Protein AF-A0A7Z0TIL3-F1 (afdb_monomer)

Nearest PDB structures (foldseek):
  8xr6-assembly1_q  TM=3.649E-01  e=7.024E+00  Chroomonas placoidea

Radius of gyration: 23.83 Å; Cα contacts (8 Å, |Δi|>4): 119; chains: 1; bounding box: 65×85×46 Å

Solvent-accessible surface area (backbone atoms only — not comparable to full-atom values): 10768 Å² total; p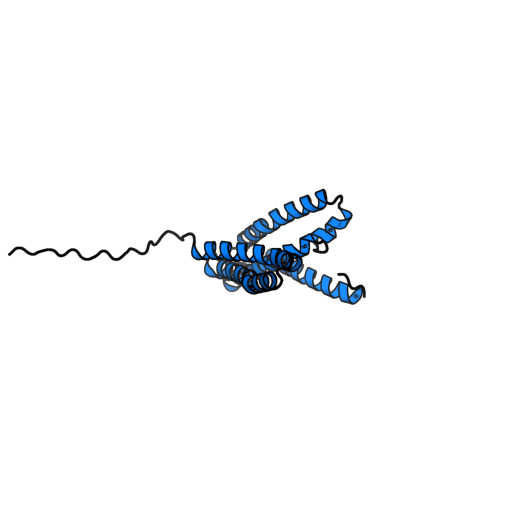er-residue (Å²): 141,82,84,84,82,80,81,78,83,82,69,86,75,78,83,83,61,72,98,55,87,56,64,69,61,52,48,48,52,53,54,28,51,53,25,48,56,46,34,72,46,14,59,58,34,35,76,71,71,39,46,70,59,12,54,48,40,35,66,73,23,64,60,26,63,63,50,52,52,50,52,50,50,44,35,39,69,66,76,56,50,59,82,47,58,73,58,48,53,54,56,49,46,68,54,52,50,59,48,53,53,49,52,53,54,51,38,61,72,74,71,52,70,88,50,43,64,38,52,73,75,47,75,36,84,70,30,68,76,46,45,64,56,72,51,48,53,55,50,52,43,52,51,43,46,50,48,21,50,77,68,68,67,47,83,46,62,66,54,52,49,52,48,50,51,54,53,48,57,51,49,54,56,56,50,50,47,70,74,64,77,49,90,74,132

Mean predicted aligned error: 12.09 Å

Structure (mmCIF, N/CA/C/O backbone):
data_AF-A0A7Z0TIL3-F1
#
_entry.id   AF-A0A7Z0TIL3-F1
#
loop_
_atom_site.group_PDB
_atom_site.id
_atom_site.type_symbol
_atom_site.label_atom_id
_atom_site.label_alt_id
_atom_site.label_comp_id
_atom_site.label_asym_id
_atom_site.label_entity_id
_atom_site.label_seq_id
_atom_site.pdbx_PDB_ins_code
_atom_site.Cartn_x
_atom_site.Cartn_y
_atom_site.Cartn_z
_atom_site.occupancy
_atom_site.B_iso_or_equiv
_atom_site.auth_seq_id
_atom_site.auth_comp_id
_atom_site.auth_asym_id
_atom_site.auth_atom_id
_atom_site.pdbx_PDB_model_num
ATOM 1 N N . MET A 1 1 ? -40.734 59.837 1.584 1.00 42.12 1 MET A N 1
ATOM 2 C CA . MET A 1 1 ? -39.888 58.885 2.335 1.00 42.12 1 MET A CA 1
ATOM 3 C C . MET A 1 1 ? -39.904 57.559 1.594 1.00 42.12 1 MET A C 1
ATOM 5 O O . MET A 1 1 ? -40.826 56.779 1.768 1.00 42.12 1 MET A O 1
ATOM 9 N N . THR A 1 2 ? -38.940 57.345 0.705 1.00 43.16 2 THR A N 1
ATOM 10 C CA . THR A 1 2 ? -38.730 56.084 -0.022 1.00 43.16 2 THR A CA 1
ATOM 11 C C . THR A 1 2 ? -37.402 55.520 0.456 1.00 43.16 2 THR A C 1
ATOM 13 O O . THR A 1 2 ? -36.358 56.108 0.185 1.00 43.16 2 THR A O 1
ATOM 16 N N . ALA A 1 3 ? -37.449 54.446 1.244 1.00 45.28 3 ALA A N 1
ATOM 17 C CA . ALA A 1 3 ? -36.259 53.766 1.734 1.00 45.28 3 ALA A CA 1
ATOM 18 C C . ALA A 1 3 ? -35.790 52.752 0.684 1.00 45.28 3 ALA A C 1
ATOM 20 O O . ALA A 1 3 ? -36.489 51.790 0.373 1.00 45.28 3 ALA A O 1
ATOM 21 N N . THR A 1 4 ? -34.608 53.001 0.131 1.00 48.19 4 THR A N 1
ATOM 22 C CA . THR A 1 4 ? -33.869 52.083 -0.733 1.00 48.19 4 THR A CA 1
ATOM 23 C C . THR A 1 4 ? -33.372 50.910 0.113 1.00 48.19 4 THR A C 1
ATOM 25 O O . THR A 1 4 ? -32.564 51.103 1.018 1.00 48.19 4 THR A O 1
ATOM 28 N N . SER A 1 5 ? -33.866 49.700 -0.153 1.00 54.34 5 SER A N 1
ATOM 29 C CA . SER A 1 5 ? -33.340 48.466 0.437 1.00 54.34 5 SER A CA 1
ATOM 30 C C . SER A 1 5 ? -32.091 48.050 -0.340 1.00 54.34 5 SER A C 1
ATOM 32 O O . SER A 1 5 ? -32.172 47.615 -1.487 1.00 54.34 5 SER A O 1
ATOM 34 N N . THR A 1 6 ? -30.921 48.245 0.260 1.00 54.88 6 THR A N 1
ATOM 35 C CA . THR A 1 6 ? -29.655 47.678 -0.209 1.00 54.88 6 THR A CA 1
ATOM 36 C C . THR A 1 6 ? -29.634 46.187 0.118 1.00 54.88 6 THR A C 1
ATOM 38 O O . THR A 1 6 ? -29.641 45.810 1.287 1.00 54.88 6 THR A O 1
ATOM 41 N N . ALA A 1 7 ? -29.623 45.340 -0.913 1.00 53.84 7 ALA A N 1
ATOM 42 C CA . ALA A 1 7 ? -29.411 43.904 -0.768 1.00 53.84 7 ALA A CA 1
ATOM 43 C C . ALA A 1 7 ? -27.956 43.621 -0.357 1.00 53.84 7 ALA A C 1
ATOM 45 O O . ALA A 1 7 ? -27.016 44.126 -0.972 1.00 53.84 7 ALA A O 1
ATOM 46 N N . GLU A 1 8 ? -27.788 42.830 0.698 1.00 56.56 8 GLU A N 1
ATOM 47 C CA . GLU A 1 8 ? -26.498 42.385 1.232 1.00 56.56 8 GLU A CA 1
ATOM 48 C C . GLU A 1 8 ? -25.835 41.373 0.268 1.00 56.56 8 GLU A C 1
ATOM 50 O O . GLU A 1 8 ? -26.547 40.562 -0.338 1.00 56.56 8 GLU A O 1
ATOM 55 N N . PRO A 1 9 ? -24.499 41.378 0.083 1.00 56.94 9 PRO A N 1
ATOM 56 C CA . PRO A 1 9 ? -23.851 40.426 -0.807 1.00 56.94 9 PRO A CA 1
ATOM 57 C C . PRO A 1 9 ? -23.835 39.035 -0.166 1.00 56.94 9 PRO A C 1
ATOM 59 O O . PRO A 1 9 ? -23.251 38.831 0.898 1.00 56.94 9 PRO A O 1
ATOM 62 N N . VAL A 1 10 ? -24.454 38.064 -0.841 1.00 56.22 10 VAL A N 1
ATOM 63 C CA . VAL A 1 10 ? -24.400 36.642 -0.479 1.00 56.22 10 VAL A CA 1
ATOM 64 C C . VAL A 1 10 ? -22.943 36.179 -0.523 1.00 56.22 10 VAL A C 1
ATOM 66 O O . VAL A 1 10 ? -22.341 36.077 -1.593 1.00 56.22 10 VAL A O 1
ATOM 69 N N . ALA A 1 11 ? -22.369 35.910 0.650 1.00 57.25 11 ALA A N 1
ATOM 70 C CA . ALA A 1 11 ? -21.065 35.273 0.772 1.00 57.25 11 ALA A CA 1
ATOM 71 C C . ALA A 1 11 ? -21.089 33.890 0.088 1.00 57.25 11 ALA A C 1
ATOM 73 O O . ALA A 1 11 ? -22.102 33.188 0.182 1.00 57.25 11 ALA A O 1
ATOM 74 N N . PRO A 1 12 ? -20.004 33.464 -0.586 1.00 49.56 12 PRO A N 1
ATOM 75 C CA . PRO A 1 12 ? -19.964 32.162 -1.233 1.00 49.56 12 PRO A CA 1
ATOM 76 C C . PRO A 1 12 ? -20.143 31.062 -0.183 1.00 49.56 12 PRO A C 1
ATOM 78 O O . PRO A 1 12 ? -19.323 30.882 0.725 1.00 49.56 12 PRO A O 1
ATOM 81 N N . GLY A 1 13 ? -21.264 30.351 -0.303 1.00 44.44 13 GLY A N 1
ATOM 82 C CA . GLY A 1 13 ? -21.601 29.220 0.541 1.00 44.44 13 GLY A CA 1
ATOM 83 C C . GLY A 1 13 ? -20.486 28.188 0.478 1.00 44.44 13 GLY A C 1
ATOM 84 O O . GLY A 1 13 ? -20.127 27.701 -0.591 1.00 44.44 13 GLY A O 1
ATOM 85 N N . HIS A 1 14 ? -19.923 27.855 1.635 1.00 49.12 14 HIS A N 1
ATOM 86 C CA . HIS A 1 14 ? -19.108 26.658 1.750 1.00 49.12 14 HIS A CA 1
ATOM 87 C C . HIS A 1 14 ? -20.066 25.485 1.565 1.00 49.12 14 HIS A C 1
ATOM 89 O O . HIS A 1 14 ? -20.908 25.244 2.431 1.00 49.12 14 HIS A O 1
ATOM 95 N N . HIS A 1 15 ? -19.985 24.813 0.417 1.00 53.62 15 HIS A N 1
ATOM 96 C CA . HIS A 1 15 ? -20.722 23.585 0.144 1.00 53.62 15 HIS A CA 1
ATOM 97 C C . HIS A 1 15 ? -20.389 22.561 1.238 1.00 53.62 15 HIS A C 1
ATOM 99 O O . HIS A 1 15 ? -19.329 21.937 1.237 1.00 53.62 15 HIS A O 1
ATOM 105 N N . GLN A 1 16 ? -21.265 22.448 2.236 1.00 52.53 16 GLN A N 1
ATOM 106 C CA . GLN A 1 16 ? -21.203 21.402 3.250 1.00 52.53 16 GLN A CA 1
ATOM 107 C C . GLN A 1 16 ? -21.939 20.184 2.698 1.00 52.53 16 GLN A C 1
ATOM 109 O O . GLN A 1 16 ? -23.105 19.951 3.012 1.00 52.53 16 GLN A O 1
ATOM 114 N N . ASP A 1 17 ? -21.256 19.426 1.844 1.00 46.38 17 ASP A N 1
ATOM 115 C CA . ASP A 1 17 ? -21.784 18.176 1.306 1.00 46.38 17 ASP A CA 1
ATOM 116 C C . ASP A 1 17 ? -21.594 17.022 2.314 1.00 46.38 17 ASP A C 1
ATOM 118 O O . ASP A 1 17 ? -20.559 16.902 2.980 1.00 46.38 17 ASP A O 1
ATOM 122 N N . ALA A 1 18 ? -22.630 16.178 2.437 1.00 53.69 18 ALA A N 1
ATOM 123 C CA . ALA A 1 18 ? -22.691 14.927 3.215 1.00 53.69 18 ALA A CA 1
ATOM 124 C C . ALA A 1 18 ? -21.354 14.170 3.198 1.00 53.69 18 ALA A C 1
ATOM 126 O O . ALA A 1 18 ? -20.790 14.115 2.115 1.00 53.69 18 ALA A O 1
ATOM 127 N N . PRO A 1 19 ? -20.873 13.547 4.307 1.00 52.50 19 PRO A N 1
ATOM 128 C CA . PRO A 1 19 ? -19.453 13.253 4.576 1.00 52.50 19 PRO A CA 1
ATOM 129 C C . PRO A 1 19 ? -18.666 12.936 3.297 1.00 52.50 19 PRO A C 1
ATOM 131 O O . PRO A 1 19 ? -18.596 11.788 2.855 1.00 52.50 19 PRO A O 1
ATOM 134 N N . GLY A 1 20 ? -18.180 14.017 2.678 1.00 62.66 20 GLY A N 1
ATOM 135 C CA . GLY A 1 20 ? -17.949 14.073 1.240 1.00 62.66 20 GLY A CA 1
ATOM 136 C C . GLY A 1 20 ? -16.704 13.327 0.826 1.00 62.66 20 GLY A C 1
ATOM 137 O O . GLY A 1 20 ? -15.737 13.214 1.589 1.00 62.66 20 GLY A O 1
ATOM 138 N N . ARG A 1 21 ? -16.725 12.826 -0.410 1.00 73.31 21 ARG A N 1
ATOM 139 C CA . ARG A 1 21 ? -15.513 12.383 -1.093 1.00 73.31 21 ARG A CA 1
ATOM 140 C C . ARG A 1 21 ? -14.466 13.497 -0.992 1.00 73.31 21 ARG A C 1
ATOM 142 O O . ARG A 1 21 ? -14.769 14.665 -1.203 1.00 73.31 21 ARG A O 1
ATOM 149 N N . ARG A 1 22 ? -13.250 13.118 -0.608 1.00 85.38 22 ARG A N 1
ATOM 150 C CA . ARG A 1 22 ? -12.140 14.038 -0.369 1.00 85.38 22 ARG A CA 1
ATOM 151 C C . ARG A 1 22 ? -11.243 14.092 -1.594 1.00 85.38 22 ARG A C 1
ATOM 153 O O . ARG A 1 22 ? -10.419 13.198 -1.794 1.00 85.38 22 ARG A O 1
ATOM 160 N N . ASP A 1 23 ? -11.449 15.111 -2.420 1.00 91.25 23 ASP A N 1
ATOM 161 C CA . ASP A 1 23 ? -10.726 15.277 -3.684 1.00 91.25 23 ASP A CA 1
ATOM 162 C C . ASP A 1 23 ? -9.229 15.546 -3.470 1.00 91.25 23 ASP A C 1
ATOM 164 O O . ASP A 1 23 ? -8.412 15.137 -4.287 1.00 91.25 23 ASP A O 1
ATOM 168 N N . ASP A 1 24 ? -8.854 16.143 -2.338 1.00 91.94 24 ASP A N 1
ATOM 169 C CA . ASP A 1 24 ? -7.469 16.323 -1.894 1.00 91.94 24 ASP A CA 1
ATOM 170 C C . ASP A 1 24 ? -6.753 14.979 -1.689 1.00 91.94 24 ASP A C 1
ATOM 172 O O . ASP A 1 24 ? -5.646 14.767 -2.187 1.00 91.94 24 ASP A O 1
ATOM 176 N N . VAL A 1 25 ? -7.408 14.036 -1.007 1.00 91.44 25 VAL A N 1
ATOM 177 C CA . VAL A 1 25 ? -6.863 12.692 -0.762 1.00 91.44 25 VAL A CA 1
ATOM 178 C C . VAL A 1 25 ? -6.802 11.886 -2.056 1.00 91.44 25 VAL A C 1
ATOM 180 O O . VAL A 1 25 ? -5.852 11.135 -2.279 1.00 91.44 25 VAL A O 1
ATOM 183 N N . ASP A 1 26 ? -7.797 12.039 -2.926 1.00 92.81 26 ASP A N 1
ATOM 184 C CA . ASP A 1 26 ? -7.805 11.355 -4.214 1.00 92.81 26 ASP A CA 1
ATOM 185 C C . ASP A 1 26 ? -6.751 11.920 -5.175 1.00 92.81 26 ASP A C 1
ATOM 187 O O . ASP A 1 26 ? -6.057 11.140 -5.829 1.00 92.81 26 ASP A O 1
ATOM 191 N N . LEU A 1 27 ? -6.536 13.238 -5.197 1.00 95.00 27 LEU A N 1
ATOM 192 C CA . LEU A 1 27 ? -5.432 13.855 -5.931 1.00 95.00 27 LEU A CA 1
ATOM 193 C C . LEU A 1 27 ? -4.083 13.342 -5.422 1.00 95.00 27 LEU A C 1
ATOM 195 O O . LEU A 1 27 ? -3.221 12.977 -6.221 1.00 95.00 27 LEU A O 1
ATOM 199 N N . LEU A 1 28 ? -3.915 13.249 -4.100 1.00 95.25 28 LEU A N 1
ATOM 200 C CA . LEU A 1 28 ? -2.690 12.733 -3.499 1.00 95.25 28 LEU A CA 1
ATOM 201 C C . LEU A 1 28 ? -2.421 11.284 -3.921 1.00 95.25 28 LEU A C 1
ATOM 203 O O . LEU A 1 28 ? -1.294 10.944 -4.270 1.00 95.25 28 LEU A O 1
ATOM 207 N N . ARG A 1 29 ? -3.459 10.440 -3.988 1.00 94.25 29 ARG A N 1
ATOM 208 C CA . ARG A 1 29 ? -3.339 9.075 -4.527 1.00 94.25 29 ARG A CA 1
ATOM 209 C C . ARG A 1 29 ? -2.904 9.067 -5.985 1.00 94.25 29 ARG A C 1
ATOM 211 O O . ARG A 1 29 ? -2.044 8.262 -6.333 1.00 94.25 29 ARG A O 1
ATOM 218 N N . VAL A 1 30 ? -3.471 9.931 -6.826 1.00 96.62 30 VAL A N 1
ATOM 219 C CA . VAL A 1 30 ? -3.094 10.028 -8.246 1.00 96.62 30 VAL A CA 1
ATOM 220 C C . VAL A 1 30 ? -1.627 10.435 -8.380 1.00 96.62 30 VAL A C 1
ATOM 222 O O . VAL A 1 30 ? -0.867 9.749 -9.061 1.00 96.62 30 VAL A O 1
ATOM 225 N N . VAL A 1 31 ? -1.209 11.486 -7.671 1.00 96.88 31 VAL A N 1
ATOM 226 C CA . VAL A 1 31 ? 0.176 11.979 -7.682 1.00 96.88 31 VAL A CA 1
ATOM 227 C C . VAL A 1 31 ? 1.145 10.907 -7.189 1.00 96.88 31 VAL A C 1
ATOM 229 O O . VAL A 1 31 ? 2.138 10.627 -7.857 1.00 96.88 31 VAL A O 1
ATOM 232 N N . CYS A 1 32 ? 0.854 10.258 -6.059 1.00 96.38 32 CYS A N 1
ATOM 233 C CA . CYS A 1 32 ? 1.713 9.200 -5.535 1.00 96.38 32 CYS A CA 1
ATOM 234 C C . CYS A 1 32 ? 1.757 7.979 -6.463 1.00 96.38 32 CYS A C 1
ATOM 236 O O . CYS A 1 32 ? 2.819 7.390 -6.626 1.00 96.38 32 CYS A O 1
ATOM 238 N N . THR A 1 33 ? 0.647 7.619 -7.113 1.00 95.00 33 THR A N 1
ATOM 239 C CA . THR A 1 33 ? 0.629 6.519 -8.093 1.00 95.00 33 THR A CA 1
ATOM 240 C C . THR A 1 33 ? 1.516 6.848 -9.292 1.00 95.00 33 THR A C 1
ATOM 242 O O . THR A 1 33 ? 2.348 6.030 -9.678 1.00 95.00 33 THR A O 1
ATOM 245 N N . ALA A 1 34 ? 1.402 8.059 -9.843 1.00 96.44 34 ALA A N 1
ATOM 246 C CA . ALA A 1 34 ? 2.254 8.513 -10.940 1.00 96.44 34 ALA A CA 1
ATOM 247 C C . ALA A 1 34 ? 3.738 8.543 -10.537 1.00 96.44 34 ALA A C 1
ATOM 249 O O . ALA A 1 34 ? 4.593 8.094 -11.297 1.00 96.44 34 ALA A O 1
ATOM 250 N N . ALA A 1 35 ? 4.040 9.007 -9.323 1.00 96.06 35 ALA A N 1
ATOM 251 C CA . ALA A 1 35 ? 5.395 9.017 -8.788 1.00 96.06 35 ALA A CA 1
ATOM 252 C C . ALA A 1 35 ? 5.974 7.600 -8.626 1.00 96.06 35 ALA A C 1
ATOM 254 O O . ALA A 1 35 ? 7.124 7.378 -8.987 1.00 96.06 35 ALA A O 1
ATOM 255 N N . VAL A 1 36 ? 5.192 6.623 -8.154 1.00 93.56 36 VAL A N 1
ATOM 256 C CA . VAL A 1 36 ? 5.630 5.217 -8.066 1.00 93.56 36 VAL A CA 1
ATOM 257 C C . VAL A 1 36 ? 5.936 4.644 -9.450 1.00 93.56 36 VAL A C 1
ATOM 259 O O . VAL A 1 36 ? 6.981 4.024 -9.631 1.00 93.56 36 VAL A O 1
ATOM 262 N N . VAL A 1 37 ? 5.069 4.884 -10.439 1.00 93.00 37 VAL A N 1
ATOM 263 C CA . VAL A 1 37 ? 5.320 4.449 -11.824 1.00 93.00 37 VAL A CA 1
ATOM 264 C C . VAL A 1 37 ? 6.620 5.060 -12.349 1.00 93.00 37 VAL A C 1
ATOM 266 O O . VAL A 1 37 ? 7.471 4.337 -12.862 1.00 93.00 37 VAL A O 1
ATOM 269 N N . LEU A 1 38 ? 6.808 6.369 -12.160 1.00 94.19 38 LEU A N 1
ATOM 270 C CA . LEU A 1 38 ? 8.018 7.062 -12.590 1.00 94.19 38 LEU A CA 1
ATOM 271 C C . LEU A 1 38 ? 9.274 6.507 -11.896 1.00 94.19 38 LEU A C 1
ATOM 273 O O . LEU A 1 38 ? 10.261 6.247 -12.582 1.00 94.19 38 LEU A O 1
ATOM 277 N N . CYS A 1 39 ? 9.215 6.252 -10.584 1.00 92.44 39 CYS A N 1
ATOM 278 C CA . CYS A 1 39 ? 10.289 5.624 -9.807 1.00 92.44 39 CYS A CA 1
ATOM 279 C C . CYS A 1 39 ? 10.719 4.281 -10.415 1.00 92.44 39 CYS A C 1
ATOM 281 O O . CYS A 1 39 ? 11.894 4.078 -10.709 1.00 92.44 39 CYS A O 1
ATOM 283 N N . HIS A 1 40 ? 9.765 3.392 -10.707 1.00 90.19 40 HIS A N 1
ATOM 284 C CA . HIS A 1 40 ? 10.070 2.082 -11.291 1.00 90.19 40 HIS A CA 1
ATOM 285 C C . HIS A 1 40 ? 10.669 2.168 -12.696 1.00 90.19 40 HIS A C 1
ATOM 287 O O . HIS A 1 40 ? 11.467 1.319 -13.085 1.00 90.19 40 HIS A O 1
ATOM 293 N N . THR A 1 41 ? 10.327 3.207 -13.454 1.00 92.75 41 THR A N 1
ATOM 294 C CA . THR A 1 41 ? 10.921 3.441 -14.776 1.00 92.75 41 THR A CA 1
ATOM 295 C C . THR A 1 41 ? 12.244 4.209 -14.728 1.00 92.75 41 THR A C 1
ATOM 297 O O . THR A 1 41 ? 12.920 4.295 -15.748 1.00 92.75 41 THR A O 1
ATOM 300 N N . ALA A 1 42 ? 12.658 4.750 -13.576 1.00 91.44 42 ALA A N 1
ATOM 301 C CA . ALA A 1 42 ? 13.831 5.620 -13.470 1.00 91.44 42 ALA A CA 1
ATOM 302 C C . ALA A 1 42 ? 15.135 4.920 -13.893 1.00 91.44 42 ALA A C 1
ATOM 304 O O . ALA A 1 42 ? 15.969 5.535 -14.559 1.00 91.44 42 ALA A O 1
ATOM 305 N N . ALA A 1 43 ? 15.282 3.628 -13.578 1.00 89.31 43 ALA A N 1
ATOM 306 C CA . ALA A 1 43 ? 16.425 2.821 -14.009 1.00 89.31 43 ALA A CA 1
ATOM 307 C C . ALA A 1 43 ? 16.522 2.730 -15.542 1.00 89.31 43 ALA A C 1
ATOM 309 O O . ALA A 1 43 ? 17.602 2.894 -16.101 1.00 89.31 43 ALA A O 1
ATOM 310 N N . VAL A 1 44 ? 15.381 2.620 -16.232 1.00 91.56 44 VAL A N 1
ATOM 311 C CA . VAL A 1 44 ? 15.324 2.579 -17.703 1.00 91.56 44 VAL A CA 1
ATOM 312 C C . VAL A 1 44 ? 15.882 3.867 -18.318 1.00 91.56 44 VAL A C 1
ATOM 314 O O . VAL A 1 44 ? 16.579 3.817 -19.328 1.00 91.56 44 VAL A O 1
ATOM 317 N N . PHE A 1 45 ? 15.640 5.030 -17.699 1.00 90.44 45 PHE A N 1
ATOM 318 C CA . PHE A 1 45 ? 16.242 6.292 -18.149 1.00 90.44 45 PHE A CA 1
ATOM 319 C C . PHE A 1 45 ? 17.763 6.302 -17.981 1.00 90.44 45 PHE A C 1
ATOM 321 O O . PHE A 1 45 ? 18.465 6.850 -18.831 1.00 90.44 45 PHE A O 1
ATOM 328 N N . VAL A 1 46 ? 18.281 5.708 -16.902 1.00 91.75 46 VAL A N 1
ATOM 329 C CA . VAL A 1 46 ? 19.730 5.587 -16.689 1.00 91.75 46 VAL A CA 1
ATOM 330 C C . VAL A 1 46 ? 20.351 4.696 -17.762 1.00 91.75 46 VAL A C 1
ATOM 332 O O . VAL A 1 46 ? 21.334 5.106 -18.382 1.00 91.75 46 VAL A O 1
ATOM 335 N N . ASP A 1 47 ? 19.743 3.541 -18.028 1.00 92.69 47 ASP A N 1
ATOM 336 C CA . ASP A 1 47 ? 20.225 2.565 -19.011 1.00 92.69 47 ASP A CA 1
ATOM 337 C C . ASP A 1 47 ? 20.159 3.102 -20.448 1.00 92.69 47 ASP A C 1
ATOM 339 O O . ASP A 1 47 ? 21.030 2.816 -21.267 1.00 92.69 47 ASP A O 1
ATOM 343 N N . ALA A 1 48 ? 19.185 3.968 -20.744 1.00 94.06 48 ALA A N 1
ATOM 344 C CA . ALA A 1 48 ? 19.068 4.673 -22.021 1.00 94.06 48 ALA A CA 1
ATOM 345 C C . ALA A 1 48 ? 20.074 5.835 -22.198 1.00 94.06 48 ALA A C 1
ATOM 347 O O . ALA A 1 48 ? 19.998 6.574 -23.178 1.00 94.06 48 ALA A O 1
ATOM 348 N N . GLY A 1 49 ? 21.006 6.038 -21.258 1.00 94.56 49 GLY A N 1
ATOM 349 C CA . GLY A 1 49 ? 22.017 7.100 -21.315 1.00 94.56 49 GLY A CA 1
ATOM 350 C C . GLY A 1 49 ? 21.572 8.445 -20.727 1.00 94.56 49 GLY A C 1
ATOM 351 O O . GLY A 1 49 ? 22.354 9.396 -20.695 1.00 94.56 49 GLY A O 1
ATOM 352 N N . HIS A 1 50 ? 20.357 8.544 -20.181 1.00 95.12 50 HIS A N 1
ATOM 353 C CA . HIS A 1 50 ? 19.820 9.746 -19.533 1.00 95.12 50 HIS A CA 1
ATOM 354 C C . HIS A 1 50 ? 20.005 9.709 -18.008 1.00 95.12 50 HIS A C 1
ATOM 356 O O . HIS A 1 50 ? 19.063 9.898 -17.235 1.00 95.12 50 HIS A O 1
ATOM 362 N N . ARG A 1 51 ? 21.247 9.496 -17.552 1.00 93.75 51 ARG A N 1
ATOM 363 C CA . ARG A 1 51 ? 21.574 9.292 -16.128 1.00 93.75 51 ARG A CA 1
ATOM 364 C C . ARG A 1 51 ? 21.056 10.398 -15.204 1.00 93.75 51 ARG A C 1
ATOM 366 O O . ARG A 1 51 ? 20.508 10.094 -14.150 1.00 93.75 51 ARG A O 1
ATOM 373 N N . SER A 1 52 ? 21.222 11.669 -15.575 1.00 95.50 52 SER A N 1
ATOM 374 C CA . SER A 1 52 ? 20.770 12.800 -14.750 1.00 95.50 52 SER A CA 1
ATOM 375 C C . SER A 1 52 ? 19.250 12.820 -14.579 1.00 95.50 52 SER A C 1
ATOM 377 O O . SER A 1 52 ? 18.769 13.023 -13.468 1.00 95.50 52 SER A O 1
ATOM 379 N N . ALA A 1 53 ? 18.501 12.550 -15.652 1.00 93.88 53 ALA A N 1
ATOM 380 C CA . ALA A 1 53 ? 17.045 12.463 -15.616 1.00 93.88 53 ALA A CA 1
ATOM 381 C C . ALA A 1 53 ? 16.572 11.267 -14.779 1.00 93.88 53 ALA A C 1
ATOM 383 O O . ALA A 1 53 ? 15.676 11.430 -13.958 1.00 93.88 53 ALA A O 1
ATOM 384 N N . GLY A 1 54 ? 17.210 10.099 -14.922 1.00 94.31 54 GLY A N 1
ATOM 385 C CA . GLY A 1 54 ? 16.897 8.917 -14.113 1.00 94.31 54 GLY A CA 1
ATOM 386 C C . GLY A 1 54 ? 17.132 9.143 -12.615 1.00 94.31 54 GLY A C 1
ATOM 387 O O . GLY A 1 54 ? 16.249 8.879 -11.804 1.00 94.31 54 GLY A O 1
ATOM 388 N N . VAL A 1 55 ? 18.271 9.730 -12.233 1.00 95.44 55 VAL A N 1
ATOM 389 C CA . VAL A 1 55 ? 18.563 10.061 -10.823 1.00 95.44 55 VAL A CA 1
ATOM 390 C C . VAL A 1 55 ? 17.604 11.123 -10.275 1.00 95.44 55 VAL A C 1
ATOM 392 O O . VAL A 1 55 ? 17.167 11.027 -9.126 1.00 95.44 55 VAL A O 1
ATOM 395 N N . ALA A 1 56 ? 17.252 12.128 -11.082 1.00 96.00 56 ALA A N 1
ATOM 396 C CA . ALA A 1 56 ? 16.278 13.143 -10.692 1.00 96.00 56 ALA A CA 1
ATOM 397 C C . ALA A 1 56 ? 14.874 12.546 -10.507 1.00 96.00 56 ALA A C 1
ATOM 399 O O . ALA A 1 56 ? 14.213 12.854 -9.517 1.00 96.00 56 ALA A O 1
ATOM 400 N N . ALA A 1 57 ? 14.442 11.668 -11.416 1.00 94.62 57 ALA A N 1
ATOM 401 C CA . ALA A 1 57 ? 13.165 10.966 -11.343 1.00 94.62 57 ALA A CA 1
ATOM 402 C C . ALA A 1 57 ? 13.081 10.078 -10.093 1.00 94.62 57 ALA A C 1
ATOM 404 O O . ALA A 1 57 ? 12.102 10.168 -9.353 1.00 94.62 57 ALA A O 1
ATOM 405 N N . ASP A 1 58 ? 14.120 9.290 -9.805 1.00 93.69 58 ASP A N 1
ATOM 406 C CA . ASP A 1 58 ? 14.197 8.493 -8.576 1.00 93.69 58 ASP A CA 1
ATOM 407 C C . ASP A 1 58 ? 14.102 9.389 -7.332 1.00 93.69 58 ASP A C 1
ATOM 409 O O . ASP A 1 58 ? 13.225 9.212 -6.490 1.00 93.69 58 ASP A O 1
ATOM 413 N N . SER A 1 59 ? 14.933 10.432 -7.253 1.00 94.75 59 SER A N 1
ATOM 414 C CA . SER A 1 59 ? 14.986 11.322 -6.086 1.00 94.75 59 SER A CA 1
ATOM 415 C C . SER A 1 59 ? 13.664 12.056 -5.839 1.00 94.75 59 SER A C 1
ATOM 417 O O . SER A 1 59 ? 13.215 12.156 -4.696 1.00 94.75 59 SER A O 1
ATOM 419 N N . LEU A 1 60 ? 13.022 12.548 -6.903 1.00 95.19 60 LEU A N 1
ATOM 420 C CA . LEU A 1 60 ? 11.781 13.319 -6.817 1.00 95.19 60 LEU A CA 1
ATOM 421 C C . LEU A 1 60 ? 10.582 12.457 -6.417 1.00 95.19 60 LEU A C 1
ATOM 423 O O . LEU A 1 60 ? 9.598 12.984 -5.912 1.00 95.19 60 LEU A O 1
ATOM 427 N N . THR A 1 61 ? 10.643 11.142 -6.620 1.00 95.94 61 THR A N 1
ATOM 428 C CA . THR A 1 61 ? 9.506 10.239 -6.395 1.00 95.94 61 THR A CA 1
ATOM 429 C C . THR A 1 61 ? 9.553 9.501 -5.057 1.00 95.94 61 THR A C 1
ATOM 431 O O . THR A 1 61 ? 8.549 8.905 -4.656 1.00 95.94 61 THR A O 1
ATOM 434 N N . ARG A 1 62 ? 10.650 9.617 -4.289 1.00 91.94 62 ARG A N 1
ATOM 435 C CA . ARG A 1 62 ? 10.833 8.930 -2.990 1.00 91.94 62 ARG A CA 1
ATOM 436 C C . ARG A 1 62 ? 9.773 9.253 -1.934 1.00 91.94 62 ARG A C 1
ATOM 438 O O . ARG A 1 62 ? 9.581 8.472 -1.004 1.00 91.94 62 ARG A O 1
ATOM 445 N N . PHE A 1 63 ? 9.060 10.373 -2.060 1.00 94.81 63 PHE A N 1
ATOM 446 C CA . PHE A 1 63 ? 8.002 10.748 -1.113 1.00 94.81 63 PHE A CA 1
ATOM 447 C C . PHE A 1 63 ? 6.738 9.882 -1.233 1.00 94.81 63 PHE A C 1
ATOM 449 O O . PHE A 1 63 ? 5.953 9.816 -0.287 1.00 94.81 63 PHE A O 1
ATOM 456 N N . ALA A 1 64 ? 6.510 9.235 -2.381 1.00 94.25 64 ALA A N 1
ATOM 457 C CA . ALA A 1 64 ? 5.218 8.637 -2.706 1.00 94.25 64 ALA A CA 1
ATOM 458 C C . ALA A 1 64 ? 4.802 7.535 -1.720 1.00 94.25 64 ALA A C 1
ATOM 460 O O . ALA A 1 64 ? 3.669 7.515 -1.236 1.00 94.25 64 ALA A O 1
ATOM 461 N N . VAL A 1 65 ? 5.734 6.644 -1.376 1.00 91.31 65 VAL A N 1
ATOM 462 C CA . VAL A 1 65 ? 5.480 5.520 -0.463 1.00 91.31 65 VAL A CA 1
ATOM 463 C C . VAL A 1 65 ? 5.187 5.993 0.974 1.00 91.31 65 VAL A C 1
ATOM 465 O O . VAL A 1 65 ? 4.140 5.610 1.505 1.00 91.31 65 VAL A O 1
ATOM 468 N N . PRO A 1 66 ? 6.010 6.863 1.603 1.00 92.12 66 PRO A N 1
ATOM 469 C CA . PRO A 1 66 ? 5.682 7.459 2.901 1.00 92.12 66 PRO A CA 1
ATOM 470 C C . PRO A 1 66 ? 4.307 8.133 2.940 1.00 92.12 66 PRO A C 1
ATOM 472 O O . PRO A 1 66 ? 3.566 7.982 3.913 1.00 92.12 66 PRO A O 1
ATOM 475 N N . VAL A 1 67 ? 3.929 8.836 1.870 1.00 94.56 67 VAL A N 1
ATOM 476 C CA . VAL A 1 67 ? 2.628 9.507 1.786 1.00 94.56 67 VAL A CA 1
ATOM 477 C C . VAL A 1 67 ? 1.472 8.504 1.725 1.00 94.56 67 VAL A C 1
ATOM 479 O O . VAL A 1 67 ? 0.460 8.702 2.399 1.00 94.56 67 VAL A O 1
ATOM 482 N N . PHE A 1 68 ? 1.616 7.383 1.013 1.00 92.56 68 PHE A N 1
ATOM 483 C CA . PHE A 1 68 ? 0.621 6.309 1.056 1.00 92.56 68 PHE A CA 1
ATOM 484 C C . PHE A 1 68 ? 0.429 5.731 2.465 1.00 92.56 68 PHE A C 1
ATOM 486 O O . PHE A 1 68 ? -0.709 5.492 2.881 1.00 92.56 68 PHE A O 1
ATOM 493 N N . PHE A 1 69 ? 1.511 5.539 3.222 1.00 91.06 69 PHE A N 1
ATOM 494 C CA . PHE A 1 69 ? 1.418 5.088 4.613 1.00 91.06 69 PHE A CA 1
ATOM 495 C C . PHE A 1 69 ? 0.754 6.131 5.516 1.00 91.06 69 PHE A C 1
ATOM 497 O O . PHE A 1 69 ? -0.102 5.778 6.330 1.00 91.06 69 PHE A O 1
ATOM 504 N N . ALA A 1 70 ? 1.064 7.415 5.324 1.00 92.12 70 ALA A N 1
ATOM 505 C CA . ALA A 1 70 ? 0.405 8.503 6.039 1.00 92.12 70 ALA A CA 1
ATOM 506 C C . ALA A 1 70 ? -1.106 8.543 5.748 1.00 92.12 70 ALA A C 1
ATOM 508 O O . ALA A 1 70 ? -1.908 8.649 6.677 1.00 92.12 70 ALA A O 1
ATOM 509 N N . MET A 1 71 ? -1.515 8.371 4.485 1.00 92.12 71 MET A N 1
ATOM 510 C CA . MET A 1 71 ? -2.929 8.284 4.103 1.00 92.12 71 MET A CA 1
ATOM 511 C C . MET A 1 71 ? -3.633 7.085 4.748 1.00 92.12 71 MET A C 1
ATOM 513 O O . MET A 1 71 ? -4.771 7.222 5.199 1.00 92.12 71 MET A O 1
ATOM 517 N N . ALA A 1 72 ? -2.980 5.922 4.833 1.00 88.88 72 ALA A N 1
ATOM 518 C CA . ALA A 1 72 ? -3.530 4.764 5.539 1.00 88.88 72 ALA A CA 1
ATOM 519 C C . ALA A 1 72 ? -3.692 5.013 7.043 1.00 88.88 72 ALA A C 1
ATOM 521 O O . ALA A 1 72 ? -4.751 4.705 7.595 1.00 88.88 72 ALA A O 1
ATOM 522 N N . GLY A 1 73 ? -2.693 5.621 7.689 1.00 88.06 73 GLY A N 1
ATOM 523 C CA . GLY A 1 73 ? -2.763 6.045 9.089 1.00 88.06 73 GLY A CA 1
ATOM 524 C C . GLY A 1 73 ? -3.910 7.019 9.335 1.00 88.06 73 GLY A C 1
ATOM 525 O O . GLY A 1 73 ? -4.772 6.774 10.179 1.00 88.06 73 GLY A O 1
ATOM 526 N N . TRP A 1 74 ? -3.990 8.079 8.535 1.00 91.25 74 TRP A N 1
ATOM 527 C CA . TRP A 1 74 ? -5.071 9.059 8.599 1.00 91.25 74 TRP A CA 1
ATOM 528 C C . TRP A 1 74 ? -6.452 8.421 8.379 1.00 91.25 74 TRP A C 1
ATOM 530 O O . TRP A 1 74 ? -7.396 8.697 9.126 1.00 91.25 74 TRP A O 1
ATOM 540 N N . ALA A 1 75 ? -6.579 7.516 7.404 1.00 87.50 75 ALA A N 1
ATOM 541 C CA . ALA A 1 75 ? -7.832 6.822 7.131 1.00 87.50 75 ALA A CA 1
ATOM 542 C C . ALA A 1 75 ? -8.262 5.910 8.291 1.00 87.50 75 ALA A C 1
ATOM 544 O O . ALA A 1 75 ? -9.451 5.844 8.614 1.00 87.50 75 ALA A O 1
ATOM 545 N N . ALA A 1 76 ? -7.307 5.218 8.917 1.00 84.69 76 ALA A N 1
ATOM 546 C CA . ALA A 1 76 ? -7.551 4.325 10.044 1.00 84.69 76 ALA A CA 1
ATOM 547 C C . ALA A 1 76 ? -7.888 5.078 11.340 1.00 84.69 76 ALA A C 1
ATOM 549 O O . ALA A 1 76 ? -8.727 4.605 12.104 1.00 84.69 76 ALA A O 1
ATOM 550 N N . LEU A 1 77 ? -7.256 6.229 11.582 1.00 84.94 77 LEU A N 1
ATOM 551 C CA . LEU A 1 77 ? -7.377 6.978 12.836 1.00 84.94 77 LEU A CA 1
ATOM 552 C C . LEU A 1 77 ? -8.507 8.014 12.812 1.00 84.94 77 LEU A C 1
ATOM 554 O O . LEU A 1 77 ? -9.218 8.163 13.804 1.00 84.94 77 LEU A O 1
ATOM 558 N N . VAL A 1 78 ? -8.683 8.722 11.692 1.00 85.88 78 VAL A N 1
ATOM 559 C CA . VAL A 1 78 ? -9.524 9.928 11.619 1.00 85.88 78 VAL A CA 1
ATOM 560 C C . VAL A 1 78 ? -10.671 9.761 10.629 1.00 85.88 78 VAL A C 1
ATOM 562 O O . VAL A 1 78 ? -11.831 9.920 11.000 1.00 85.88 78 VAL A O 1
ATOM 565 N N . ALA A 1 79 ? -10.370 9.436 9.370 1.00 84.19 79 ALA A N 1
ATOM 566 C CA . ALA A 1 79 ? -11.356 9.555 8.292 1.00 84.19 79 ALA A CA 1
ATOM 567 C C . ALA A 1 79 ? -12.453 8.490 8.345 1.00 84.19 79 ALA A C 1
ATOM 569 O O . ALA A 1 79 ? -13.625 8.757 8.091 1.00 84.19 79 ALA A O 1
ATOM 570 N N . SER A 1 80 ? -12.063 7.249 8.631 1.00 83.94 80 SER A N 1
ATOM 571 C CA . SER A 1 80 ? -12.976 6.115 8.679 1.00 83.94 80 SER A CA 1
ATOM 572 C C . SER A 1 80 ? -12.489 5.112 9.722 1.00 83.94 80 SER A C 1
ATOM 574 O O . SER A 1 80 ? -12.034 4.012 9.361 1.00 83.94 80 SER A O 1
ATOM 576 N N . PRO A 1 81 ? -12.565 5.483 11.016 1.00 82.06 81 PRO A N 1
ATOM 577 C CA . PRO A 1 81 ? -12.073 4.646 12.090 1.00 82.06 81 PRO A CA 1
ATOM 578 C C . PRO A 1 81 ? -12.793 3.305 12.098 1.00 82.06 81 PRO A C 1
ATOM 580 O O . PRO A 1 81 ? -14.014 3.216 11.921 1.00 82.06 81 PRO A O 1
ATOM 583 N N . VAL A 1 82 ? -12.009 2.250 12.289 1.00 84.56 82 VAL A N 1
ATOM 584 C CA . VAL A 1 82 ? -12.511 0.880 12.339 1.00 84.56 82 VAL A CA 1
ATOM 585 C C . VAL A 1 82 ? -13.448 0.742 13.539 1.00 84.56 82 VAL A C 1
ATOM 587 O O . VAL A 1 82 ? -13.095 1.100 14.660 1.00 84.56 82 VAL A O 1
ATOM 590 N N . ARG A 1 83 ? -14.654 0.217 13.306 1.00 86.06 83 ARG A N 1
ATOM 591 C CA . ARG A 1 83 ? -15.670 0.004 14.352 1.00 86.06 83 ARG A CA 1
ATOM 592 C C . ARG A 1 83 ? -15.700 -1.425 14.892 1.00 86.06 83 ARG A C 1
ATOM 594 O O . ARG A 1 83 ? -16.337 -1.678 15.903 1.00 86.06 83 ARG A O 1
ATOM 601 N N . GLY A 1 84 ? -15.032 -2.360 14.221 1.00 87.31 84 GLY A N 1
ATOM 602 C CA . GLY A 1 84 ? -14.901 -3.737 14.686 1.00 87.31 84 GLY A CA 1
ATOM 603 C C . GLY A 1 84 ? -13.958 -4.571 13.826 1.00 87.31 84 GLY A C 1
ATOM 604 O O . GLY A 1 84 ? -13.682 -4.238 12.671 1.00 87.31 84 GLY A O 1
ATOM 605 N N . GLU A 1 85 ? -13.511 -5.697 14.377 1.00 87.88 85 GLU A N 1
ATOM 606 C CA . GLU A 1 85 ? -12.550 -6.610 13.745 1.00 87.88 85 GLU A CA 1
ATOM 607 C C . GLU A 1 85 ? -13.005 -7.083 12.353 1.00 87.88 85 GLU A C 1
ATOM 609 O O . GLU A 1 85 ? -12.245 -7.021 11.390 1.00 87.88 85 GLU A O 1
ATOM 614 N N . ARG A 1 86 ? -14.286 -7.438 12.181 1.00 88.44 86 ARG A N 1
ATOM 615 C CA . ARG A 1 86 ? -14.825 -7.857 10.872 1.00 88.44 86 ARG A CA 1
ATOM 616 C C . ARG A 1 86 ? -14.732 -6.762 9.803 1.00 88.44 86 ARG A C 1
ATOM 618 O O . ARG A 1 86 ? -14.693 -7.059 8.611 1.00 88.44 86 ARG A O 1
ATOM 625 N N . GLN A 1 87 ? -14.775 -5.486 10.184 1.00 88.69 87 GLN A N 1
ATOM 626 C CA . GLN A 1 87 ? -14.600 -4.392 9.226 1.00 88.69 87 GLN A CA 1
ATOM 627 C C . GLN A 1 87 ? -13.137 -4.289 8.784 1.00 88.69 87 GLN A C 1
ATOM 629 O O . GLN A 1 87 ? -12.891 -4.124 7.593 1.00 88.69 87 GLN A O 1
ATOM 634 N N . LEU A 1 88 ? -12.193 -4.437 9.718 1.00 87.94 88 LEU A N 1
ATOM 635 C CA . LEU A 1 88 ? -10.758 -4.446 9.432 1.00 87.94 88 LEU A CA 1
ATOM 636 C C . LEU A 1 88 ? -10.375 -5.610 8.516 1.00 87.94 88 LEU A C 1
ATOM 638 O O . LEU A 1 88 ? -9.792 -5.381 7.460 1.00 87.94 88 LEU A O 1
ATOM 642 N N . LEU A 1 89 ? -10.798 -6.832 8.852 1.00 88.56 89 LEU A N 1
ATOM 643 C CA . LEU A 1 89 ? -10.505 -8.021 8.047 1.00 88.56 89 LEU A CA 1
ATOM 644 C C . LEU A 1 89 ? -11.079 -7.915 6.627 1.00 88.56 89 LEU A C 1
ATOM 646 O O . LEU A 1 89 ? -10.428 -8.323 5.676 1.00 88.56 89 LEU A O 1
ATOM 650 N N . ARG A 1 90 ? -12.248 -7.281 6.445 1.00 90.69 90 ARG A N 1
ATOM 651 C CA . ARG A 1 90 ? -12.806 -7.004 5.106 1.00 90.69 90 ARG A CA 1
ATOM 652 C C . ARG A 1 90 ? -12.000 -5.980 4.302 1.00 90.69 90 ARG A C 1
ATOM 654 O O . ARG A 1 90 ? -12.017 -6.038 3.075 1.00 90.69 90 ARG A O 1
ATOM 661 N N . ARG A 1 91 ? -11.338 -5.018 4.959 1.00 89.62 91 ARG A 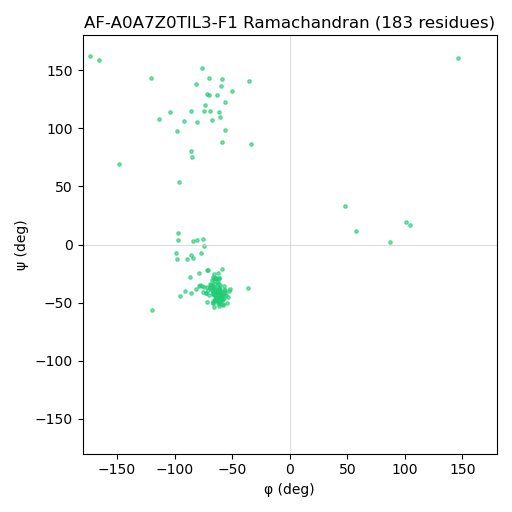N 1
ATOM 662 C CA . ARG A 1 91 ? -10.425 -4.079 4.279 1.00 89.62 91 ARG A CA 1
ATOM 663 C C . ARG A 1 91 ? -9.166 -4.805 3.815 1.00 89.62 91 ARG A C 1
ATOM 665 O O . ARG A 1 91 ? -8.758 -4.610 2.679 1.00 89.62 91 ARG A O 1
ATOM 672 N N . VAL A 1 92 ? -8.615 -5.666 4.669 1.00 88.00 92 VAL A N 1
ATOM 673 C CA . VAL A 1 92 ? -7.437 -6.486 4.357 1.00 88.00 92 VAL A CA 1
ATOM 674 C C . VAL A 1 92 ? -7.738 -7.489 3.239 1.00 88.00 92 VAL A C 1
ATOM 676 O O . VAL A 1 92 ? -7.009 -7.527 2.255 1.00 88.00 92 VAL A O 1
ATOM 679 N N . ASP A 1 93 ? -8.851 -8.224 3.319 1.00 89.31 93 ASP A N 1
ATOM 680 C CA . ASP A 1 93 ? -9.265 -9.209 2.303 1.00 89.31 93 ASP A CA 1
ATOM 681 C C . ASP A 1 93 ? -9.407 -8.590 0.905 1.00 89.31 93 ASP A C 1
ATOM 683 O O . ASP A 1 93 ? -9.015 -9.192 -0.089 1.00 89.31 93 ASP A O 1
ATOM 687 N N . ARG A 1 94 ? -9.879 -7.341 0.811 1.00 89.19 94 ARG A N 1
ATOM 688 C CA . ARG A 1 94 ? -9.984 -6.624 -0.471 1.00 89.19 94 ARG A CA 1
ATOM 689 C C . ARG A 1 94 ? -8.635 -6.406 -1.161 1.00 89.19 94 ARG A C 1
ATOM 691 O O . ARG A 1 94 ? -8.615 -6.230 -2.371 1.00 89.19 94 ARG A O 1
ATOM 698 N N . ILE A 1 95 ? -7.542 -6.392 -0.405 1.00 86.44 95 ILE A N 1
ATOM 699 C CA . ILE A 1 95 ? -6.179 -6.214 -0.921 1.00 86.44 95 ILE A CA 1
ATOM 700 C C . ILE A 1 95 ? -5.512 -7.571 -1.134 1.00 86.44 95 ILE A C 1
ATOM 702 O O . ILE A 1 95 ? -4.915 -7.812 -2.179 1.00 86.44 95 ILE A O 1
ATOM 706 N N . VAL A 1 96 ? -5.660 -8.476 -0.165 1.00 84.31 96 VAL A N 1
ATOM 707 C CA . VAL A 1 96 ? -5.051 -9.811 -0.210 1.00 84.31 96 VAL A CA 1
ATOM 708 C C . VAL A 1 96 ? -5.673 -10.675 -1.306 1.00 84.31 96 VAL A C 1
ATOM 710 O O . VAL A 1 96 ? -4.963 -11.439 -1.948 1.00 84.31 96 VAL A O 1
ATOM 713 N N . ARG A 1 97 ? -6.977 -10.552 -1.575 1.00 86.75 97 ARG A N 1
ATOM 714 C CA . ARG A 1 97 ? -7.654 -11.386 -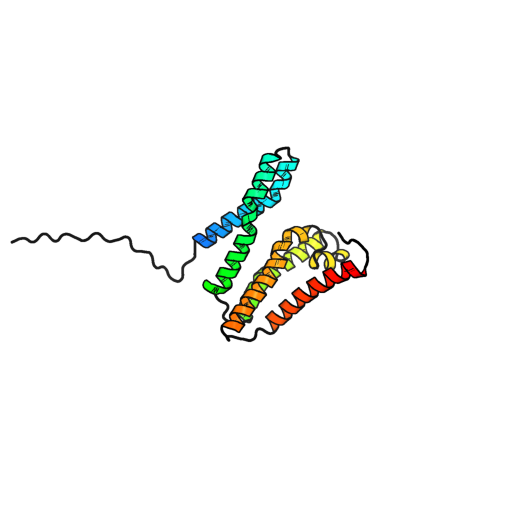2.575 1.00 86.75 97 ARG A CA 1
ATOM 715 C C . ARG A 1 97 ? -7.176 -11.115 -4.011 1.00 86.75 97 ARG A C 1
ATOM 717 O O . ARG A 1 97 ? -6.813 -12.088 -4.667 1.00 86.75 97 ARG A O 1
ATOM 724 N N . PRO A 1 98 ? -7.121 -9.865 -4.518 1.00 85.94 98 PRO A N 1
ATOM 725 C CA . PRO A 1 98 ? -6.515 -9.590 -5.823 1.00 85.94 98 PRO A CA 1
ATOM 726 C C . PRO A 1 98 ? -5.062 -10.053 -5.908 1.00 85.94 98 PRO A C 1
ATOM 728 O O . PRO A 1 98 ? -4.668 -10.614 -6.926 1.00 85.94 98 PRO A O 1
ATOM 731 N N . LEU A 1 99 ? -4.293 -9.872 -4.828 1.00 81.62 99 LEU A N 1
ATOM 732 C CA . LEU A 1 99 ? -2.912 -10.336 -4.753 1.00 81.62 99 LEU A CA 1
ATOM 733 C C . LEU A 1 99 ? -2.824 -11.856 -4.918 1.00 81.62 99 LEU A C 1
ATOM 735 O O . LEU A 1 99 ? -2.099 -12.329 -5.781 1.00 81.62 99 LEU A O 1
ATOM 739 N N . ALA A 1 100 ? -3.610 -12.613 -4.151 1.00 81.50 100 ALA A N 1
ATOM 740 C CA . ALA A 1 100 ? -3.632 -14.070 -4.223 1.00 81.50 100 ALA A CA 1
ATOM 741 C C . ALA A 1 100 ? -4.031 -14.568 -5.619 1.00 81.50 100 ALA A C 1
ATOM 743 O O . ALA A 1 100 ? -3.394 -15.473 -6.154 1.00 81.50 100 ALA A O 1
ATOM 744 N N . VAL A 1 101 ? -5.048 -13.950 -6.233 1.00 85.50 101 VAL A N 1
ATOM 745 C CA . VAL A 1 101 ? -5.456 -14.269 -7.609 1.00 85.50 101 VAL A CA 1
ATOM 746 C C . VAL A 1 101 ? -4.304 -14.016 -8.581 1.00 85.50 101 VAL A C 1
ATOM 748 O O . VAL A 1 101 ? -3.991 -14.886 -9.388 1.00 85.50 101 VAL A O 1
ATOM 751 N N . TRP A 1 102 ? -3.641 -12.862 -8.483 1.00 82.94 102 TRP A N 1
ATOM 752 C CA . TRP A 1 102 ? -2.513 -12.531 -9.349 1.00 82.94 102 TRP A CA 1
ATOM 753 C C . TRP A 1 102 ? -1.336 -13.493 -9.173 1.00 82.94 102 TRP A C 1
ATOM 755 O O . TRP A 1 102 ? -0.785 -13.969 -10.162 1.00 82.94 102 TRP A O 1
ATOM 765 N N . THR A 1 103 ? -0.989 -13.840 -7.933 1.00 75.25 103 THR A N 1
ATOM 766 C CA . THR A 1 103 ? 0.075 -14.806 -7.640 1.00 75.25 103 THR A CA 1
ATOM 767 C C . THR A 1 103 ? -0.221 -16.166 -8.270 1.00 75.25 103 THR A C 1
ATOM 769 O O . THR A 1 103 ? 0.658 -16.738 -8.908 1.00 75.25 103 THR A O 1
ATOM 772 N N . VAL A 1 104 ? -1.458 -16.665 -8.161 1.00 79.38 104 VAL A N 1
ATOM 773 C CA . VAL A 1 104 ? -1.864 -17.937 -8.785 1.00 79.38 104 VAL A CA 1
ATOM 774 C C . VAL A 1 104 ? -1.737 -17.873 -10.308 1.00 79.38 104 VAL A C 1
ATOM 776 O O . VAL A 1 104 ? -1.181 -18.790 -10.910 1.00 79.38 104 VAL A O 1
ATOM 779 N N . LEU A 1 105 ? -2.205 -16.786 -10.931 1.00 83.31 105 LEU A N 1
ATOM 780 C CA . LEU A 1 105 ? -2.092 -16.594 -12.379 1.00 83.31 105 LEU A CA 1
ATOM 781 C C . LEU A 1 105 ? -0.629 -16.541 -12.833 1.00 83.31 105 LEU A C 1
ATOM 783 O O . LEU A 1 105 ? -0.270 -17.185 -13.816 1.00 83.31 105 LEU A O 1
ATOM 787 N N . TYR A 1 106 ? 0.221 -15.819 -12.102 1.00 75.44 106 TYR A N 1
ATOM 788 C CA . TYR A 1 106 ? 1.644 -15.696 -12.406 1.00 75.44 106 TYR A CA 1
ATOM 789 C C . TYR A 1 106 ? 2.380 -17.039 -12.302 1.00 75.44 106 TYR A C 1
ATOM 791 O O . TYR A 1 106 ? 3.113 -17.413 -13.216 1.00 75.44 106 TYR A O 1
ATOM 799 N N . VAL A 1 107 ? 2.162 -17.788 -11.216 1.00 74.75 107 VAL A N 1
ATOM 800 C CA . VAL A 1 107 ? 2.767 -19.118 -11.023 1.00 74.75 107 VAL A CA 1
ATOM 801 C C . VAL A 1 107 ? 2.288 -20.091 -12.101 1.00 74.75 107 VAL A C 1
ATOM 803 O O . VAL A 1 107 ? 3.096 -20.824 -12.670 1.00 74.75 107 VAL A O 1
ATOM 806 N N . GLY A 1 108 ? 0.993 -20.058 -12.433 1.00 78.44 108 GLY A N 1
ATOM 807 C CA . GLY A 1 108 ? 0.429 -20.856 -13.522 1.00 78.44 108 GLY A CA 1
ATOM 808 C C . GLY A 1 108 ? 1.062 -20.533 -14.877 1.00 78.44 108 GLY A C 1
ATOM 809 O O . GLY A 1 108 ? 1.377 -21.444 -15.637 1.00 78.44 108 GLY A O 1
ATOM 810 N N . TRP A 1 109 ? 1.318 -19.252 -15.155 1.00 79.62 109 TRP A N 1
ATOM 811 C CA . TRP A 1 109 ? 1.996 -18.810 -16.376 1.00 79.62 109 TRP A CA 1
ATOM 812 C C . TRP A 1 109 ? 3.473 -19.233 -16.435 1.00 79.62 109 TRP A C 1
ATOM 814 O O . TRP A 1 109 ? 3.979 -19.566 -17.503 1.00 79.62 109 TRP A O 1
ATOM 824 N N . ARG A 1 110 ? 4.180 -19.233 -15.298 1.00 73.81 110 ARG A N 1
ATOM 825 C CA . ARG A 1 110 ? 5.617 -19.558 -15.205 1.00 73.81 110 ARG A CA 1
ATOM 826 C C . ARG A 1 110 ? 5.952 -21.053 -15.281 1.00 73.81 110 ARG A C 1
ATOM 828 O O . ARG A 1 110 ? 7.131 -21.366 -15.406 1.00 73.81 110 ARG A O 1
ATOM 835 N N . GLY A 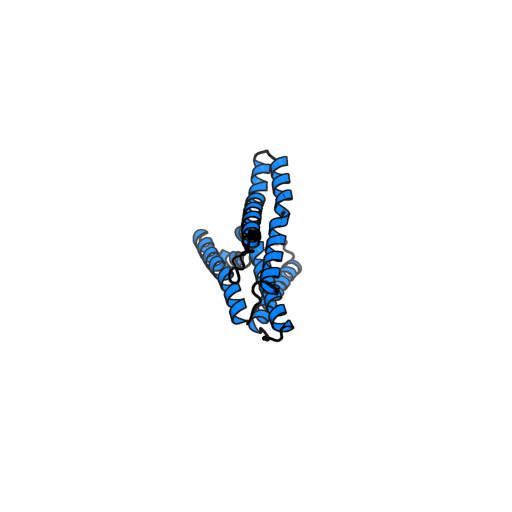1 111 ? 4.964 -21.952 -15.266 1.00 66.75 111 GLY A N 1
ATOM 836 C CA . GLY A 1 111 ? 5.164 -23.359 -15.635 1.00 66.75 111 GLY A CA 1
ATOM 837 C C . GLY A 1 111 ? 5.218 -24.395 -14.505 1.00 66.75 111 GLY A C 1
ATOM 838 O O . GLY A 1 111 ? 5.640 -25.514 -14.775 1.00 66.75 111 GLY A O 1
ATOM 839 N N . GLY A 1 112 ? 4.759 -24.102 -13.281 1.00 62.47 112 GLY A N 1
ATOM 840 C CA . GLY A 1 112 ? 4.532 -25.155 -12.274 1.00 62.47 112 GLY A CA 1
ATOM 841 C C . GLY A 1 112 ? 4.796 -24.769 -10.818 1.00 62.47 112 GLY A C 1
ATOM 842 O O . GLY A 1 112 ? 5.482 -23.798 -10.520 1.00 62.47 112 GLY A O 1
ATOM 843 N N . ALA A 1 113 ? 4.214 -25.551 -9.903 1.00 57.72 113 ALA A N 1
ATOM 844 C CA . ALA A 1 113 ? 4.072 -25.256 -8.474 1.00 57.72 113 ALA A CA 1
ATOM 845 C C . ALA A 1 113 ? 5.353 -25.387 -7.625 1.00 57.72 113 ALA A C 1
ATOM 847 O O . ALA A 1 113 ? 5.303 -25.112 -6.425 1.00 57.72 113 ALA A O 1
ATOM 848 N N . GLU A 1 114 ? 6.481 -25.784 -8.217 1.00 54.88 114 GLU A N 1
ATOM 849 C CA . GLU A 1 114 ? 7.741 -25.993 -7.486 1.00 54.88 114 GLU A CA 1
ATOM 850 C C . GLU A 1 114 ? 8.291 -24.672 -6.914 1.00 54.88 114 GLU A C 1
ATOM 852 O O . GLU A 1 114 ? 8.813 -24.650 -5.803 1.00 54.88 114 GLU A O 1
ATOM 857 N N . ASP A 1 115 ? 7.992 -23.546 -7.575 1.00 55.81 115 ASP A N 1
ATOM 858 C CA . ASP A 1 115 ? 8.280 -22.183 -7.105 1.00 55.81 115 ASP A CA 1
ATOM 859 C C . ASP A 1 115 ? 7.083 -21.500 -6.409 1.00 55.81 115 ASP A C 1
ATOM 861 O O . ASP A 1 115 ? 7.162 -20.327 -6.040 1.00 55.81 115 ASP A O 1
ATOM 865 N N . ALA A 1 116 ? 5.945 -22.180 -6.216 1.00 56.88 116 ALA A N 1
ATOM 866 C CA . ALA A 1 116 ? 4.727 -21.545 -5.690 1.00 56.88 116 ALA A CA 1
ATOM 867 C C . ALA A 1 116 ? 4.898 -21.057 -4.245 1.00 56.88 116 ALA A C 1
ATOM 869 O O . ALA A 1 116 ? 4.436 -19.971 -3.891 1.00 56.88 116 ALA A O 1
ATOM 870 N N . LEU A 1 117 ? 5.588 -21.847 -3.418 1.00 53.69 117 LEU A N 1
ATOM 871 C CA . LEU A 1 117 ? 5.922 -21.477 -2.043 1.00 53.69 117 LEU A CA 1
ATOM 872 C C . LEU A 1 117 ? 6.894 -20.293 -2.018 1.00 53.69 117 LEU A C 1
ATOM 874 O O . LEU A 1 117 ? 6.661 -19.348 -1.272 1.00 53.69 117 LEU A O 1
ATOM 878 N N . GLY A 1 118 ? 7.903 -20.279 -2.891 1.00 56.16 118 GLY A N 1
ATOM 879 C CA . GLY A 1 118 ? 8.811 -19.144 -3.052 1.00 56.16 118 GLY A CA 1
ATOM 880 C C . GLY A 1 118 ? 8.109 -17.868 -3.531 1.00 56.16 118 GLY A C 1
ATOM 881 O O . GLY A 1 118 ? 8.304 -16.792 -2.972 1.00 56.16 118 GLY A O 1
ATOM 882 N N . ALA A 1 119 ? 7.200 -17.976 -4.502 1.00 55.53 119 ALA A N 1
ATOM 883 C CA . ALA A 1 119 ? 6.436 -16.847 -5.035 1.00 55.53 119 ALA A CA 1
ATOM 884 C C . ALA A 1 119 ? 5.493 -16.222 -3.993 1.00 55.53 119 ALA A C 1
ATOM 886 O O . ALA A 1 119 ? 5.291 -15.008 -3.993 1.00 55.53 119 ALA A O 1
ATOM 887 N N . VAL A 1 120 ? 4.937 -17.041 -3.093 1.00 55.53 120 VAL A N 1
ATOM 888 C CA . VAL A 1 120 ? 4.089 -16.593 -1.976 1.00 55.53 120 VAL A CA 1
ATOM 889 C C . VAL A 1 120 ? 4.921 -16.042 -0.811 1.00 55.53 120 VAL A C 1
ATOM 891 O O . VAL A 1 120 ? 4.498 -15.090 -0.157 1.00 55.53 120 VAL A O 1
ATOM 894 N N . LEU A 1 121 ? 6.098 -16.617 -0.547 1.00 55.62 121 LEU A N 1
ATOM 895 C CA . LEU A 1 121 ? 6.995 -16.211 0.544 1.00 55.62 121 LEU A CA 1
ATOM 896 C C . LEU A 1 121 ? 7.906 -15.027 0.188 1.00 55.62 121 LEU A C 1
ATOM 898 O O . LEU A 1 121 ? 8.503 -14.425 1.081 1.00 55.62 121 LEU A O 1
ATOM 902 N N . GLY A 1 122 ? 7.958 -14.657 -1.088 1.00 52.03 122 GLY A N 1
ATOM 903 C CA . GLY A 1 122 ? 8.628 -13.460 -1.571 1.00 52.03 122 GLY A CA 1
ATOM 904 C C . GLY A 1 122 ? 10.013 -13.677 -2.192 1.00 52.03 122 GLY A C 1
ATOM 905 O O . GLY A 1 122 ? 10.767 -12.718 -2.285 1.00 52.03 122 GLY A O 1
ATOM 906 N N . SER A 1 123 ? 10.347 -14.898 -2.615 1.00 50.72 123 SER A N 1
ATOM 907 C CA . SER A 1 123 ? 11.662 -15.283 -3.156 1.00 50.72 123 SER A CA 1
ATOM 908 C C . SER A 1 123 ? 11.751 -15.283 -4.691 1.00 50.72 123 SER A C 1
ATOM 910 O O . SER A 1 123 ? 12.704 -15.816 -5.249 1.00 50.72 123 SER A O 1
ATOM 912 N N . VAL A 1 124 ? 10.744 -14.756 -5.395 1.00 45.94 124 VAL A N 1
ATOM 913 C CA . VAL A 1 124 ? 10.710 -14.701 -6.869 1.00 45.94 124 VAL A CA 1
ATOM 914 C C . VAL A 1 124 ? 10.602 -13.241 -7.297 1.00 45.94 124 VAL A C 1
ATOM 916 O O . VAL A 1 124 ? 9.870 -12.492 -6.662 1.00 45.94 124 VAL A O 1
ATOM 919 N N . GLU A 1 125 ? 11.258 -12.852 -8.392 1.00 46.12 125 GLU A N 1
ATOM 920 C CA . GLU A 1 125 ? 11.363 -11.483 -8.948 1.00 46.12 125 GLU A CA 1
ATOM 921 C C . GLU A 1 125 ? 10.112 -10.560 -8.835 1.00 46.12 125 GLU A C 1
ATOM 923 O O . GLU A 1 125 ? 10.264 -9.374 -8.525 1.00 46.12 125 GLU A O 1
ATOM 928 N N . PRO A 1 126 ? 8.848 -11.029 -8.984 1.00 46.94 126 PRO A N 1
ATOM 929 C CA . PRO A 1 126 ? 7.664 -10.185 -8.757 1.00 46.94 126 PRO A CA 1
ATOM 930 C C . PRO A 1 126 ? 7.481 -9.726 -7.303 1.00 46.94 126 PRO A C 1
ATOM 932 O O . PRO A 1 126 ? 6.850 -8.699 -7.045 1.00 46.94 126 PRO A O 1
ATOM 935 N N . ALA A 1 127 ? 8.009 -10.481 -6.341 1.00 52.19 127 ALA A N 1
ATOM 936 C CA . ALA A 1 127 ? 7.897 -10.205 -4.916 1.00 52.19 127 ALA A CA 1
ATOM 937 C C . ALA A 1 127 ? 8.590 -8.905 -4.505 1.00 52.19 127 ALA A C 1
ATOM 939 O O . ALA A 1 127 ? 8.127 -8.249 -3.570 1.00 52.19 127 ALA A O 1
ATOM 940 N N . PHE A 1 128 ? 9.637 -8.499 -5.229 1.00 53.50 128 PHE A N 1
ATOM 941 C CA . PHE A 1 128 ? 10.368 -7.272 -4.931 1.00 53.50 128 PHE A CA 1
ATOM 942 C C . PHE A 1 128 ? 9.513 -6.023 -5.187 1.00 53.50 128 PHE A C 1
ATOM 944 O O . PHE A 1 128 ? 9.558 -5.067 -4.422 1.00 53.50 128 PHE A O 1
ATOM 951 N N . HIS A 1 129 ? 8.646 -6.043 -6.204 1.00 63.75 129 HIS A N 1
ATOM 952 C CA . HIS A 1 129 ? 7.727 -4.932 -6.493 1.00 63.75 129 HIS A CA 1
ATOM 953 C C . HIS A 1 129 ? 6.496 -4.929 -5.574 1.00 63.75 129 HIS A C 1
ATOM 955 O O . HIS A 1 129 ? 5.905 -3.884 -5.305 1.00 63.75 129 HIS A O 1
ATOM 961 N N . LEU A 1 130 ? 6.133 -6.095 -5.036 1.00 68.94 130 LEU A N 1
ATOM 962 C CA . LEU A 1 130 ? 5.021 -6.267 -4.100 1.00 68.94 130 LEU A CA 1
ATOM 963 C C . LEU A 1 130 ? 5.407 -5.964 -2.644 1.00 68.94 130 LEU A C 1
ATOM 965 O O . LEU A 1 130 ? 4.554 -6.063 -1.758 1.00 68.94 130 LEU A O 1
ATOM 969 N N . TRP A 1 131 ? 6.650 -5.533 -2.393 1.00 75.31 131 TRP A N 1
ATOM 970 C CA . TRP A 1 131 ? 7.155 -5.213 -1.054 1.00 75.31 131 TRP A CA 1
ATOM 971 C C . TRP A 1 131 ? 6.247 -4.242 -0.295 1.00 75.31 131 TRP A C 1
ATOM 973 O O . TRP A 1 131 ? 6.003 -4.406 0.902 1.00 75.31 131 TRP A O 1
ATOM 983 N N . TYR A 1 132 ? 5.680 -3.266 -1.011 1.00 79.12 132 TYR A N 1
ATOM 984 C CA . TYR A 1 132 ? 4.758 -2.296 -0.443 1.00 79.12 132 TYR A CA 1
ATOM 985 C C . TYR A 1 132 ? 3.569 -2.985 0.238 1.00 79.12 132 TYR A C 1
ATOM 987 O O . TYR A 1 132 ? 3.194 -2.595 1.341 1.00 79.12 132 TYR A O 1
ATOM 995 N N . LEU A 1 133 ? 3.005 -4.04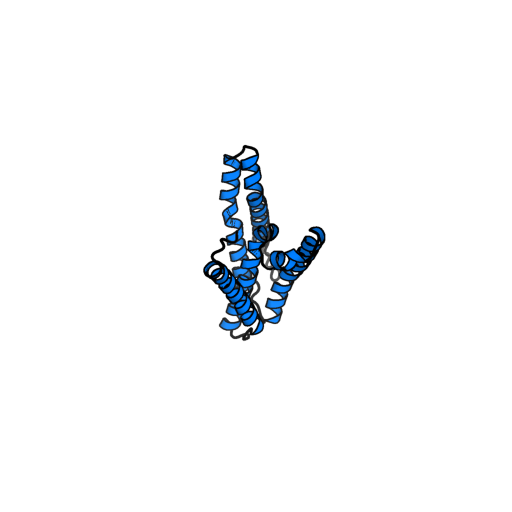2 -0.359 1.00 78.00 133 LEU A N 1
ATOM 996 C CA . LEU A 1 133 ? 1.871 -4.771 0.216 1.00 78.00 133 LEU A CA 1
ATOM 997 C C . LEU A 1 133 ? 2.265 -5.553 1.471 1.00 78.00 133 LEU A C 1
ATOM 999 O O . LEU A 1 133 ? 1.485 -5.585 2.428 1.00 78.00 133 LEU A O 1
ATOM 1003 N N . TYR A 1 134 ? 3.475 -6.124 1.496 1.00 76.00 134 TYR A N 1
ATOM 1004 C CA . TYR A 1 134 ? 4.001 -6.823 2.671 1.00 76.00 134 TYR A CA 1
ATOM 1005 C C . TYR A 1 134 ? 4.171 -5.902 3.876 1.00 76.00 134 TYR A C 1
ATOM 1007 O O . TYR A 1 134 ? 4.014 -6.360 5.001 1.00 76.00 134 TYR A O 1
ATOM 1015 N N . VAL A 1 135 ? 4.428 -4.610 3.661 1.00 81.69 135 VAL A N 1
ATOM 1016 C CA . VAL A 1 135 ? 4.473 -3.607 4.738 1.00 81.69 135 VAL A CA 1
ATOM 1017 C C . VAL A 1 135 ? 3.081 -3.053 5.041 1.00 81.69 135 VAL A C 1
ATOM 1019 O O . VAL A 1 135 ? 2.694 -2.898 6.200 1.00 81.69 135 VAL A O 1
ATOM 1022 N N . TYR A 1 136 ? 2.297 -2.781 4.001 1.00 84.31 136 TYR A N 1
ATOM 1023 C CA . TYR A 1 136 ? 1.001 -2.126 4.113 1.00 84.31 136 TYR A CA 1
ATOM 1024 C C . TYR A 1 136 ? -0.027 -2.956 4.890 1.00 84.31 136 TYR A C 1
ATOM 1026 O O . TYR A 1 136 ? -0.781 -2.408 5.696 1.00 84.31 136 TYR A O 1
ATOM 1034 N N . VAL A 1 137 ? -0.068 -4.277 4.678 1.00 86.19 137 VAL A N 1
ATOM 1035 C CA . VAL A 1 137 ? -1.036 -5.156 5.353 1.00 86.19 137 VAL A CA 1
ATOM 1036 C C . VAL A 1 137 ? -0.786 -5.226 6.869 1.00 86.19 137 VAL A C 1
ATOM 1038 O O . VAL A 1 137 ? -1.719 -4.905 7.614 1.00 86.19 137 VAL A O 1
ATOM 1041 N N . PRO A 1 138 ? 0.426 -5.553 7.367 1.00 85.00 138 PRO A N 1
ATOM 1042 C CA . PRO A 1 138 ? 0.738 -5.474 8.793 1.00 85.00 138 PRO A CA 1
ATOM 1043 C C . PRO A 1 138 ? 0.509 -4.079 9.367 1.00 85.00 138 PRO A C 1
ATOM 1045 O O . PRO A 1 138 ? -0.094 -3.959 10.429 1.00 85.00 138 PRO A O 1
ATOM 1048 N N . LEU A 1 139 ? 0.899 -3.019 8.650 1.00 87.50 139 LEU A N 1
ATOM 1049 C CA . LEU A 1 139 ? 0.676 -1.644 9.094 1.00 87.50 139 LEU A CA 1
ATOM 1050 C C . LEU A 1 139 ? -0.816 -1.360 9.333 1.00 87.50 139 LEU A C 1
ATOM 1052 O O . LEU A 1 139 ? -1.190 -0.845 10.388 1.00 87.50 139 LEU A O 1
ATOM 1056 N N . MET A 1 140 ? -1.690 -1.743 8.395 1.00 86.31 140 MET A N 1
ATOM 1057 C CA . MET A 1 140 ? -3.139 -1.614 8.574 1.00 86.31 140 MET A CA 1
ATOM 1058 C C . MET A 1 140 ? -3.667 -2.449 9.744 1.00 86.31 140 MET A C 1
ATOM 1060 O O . MET A 1 140 ? -4.558 -1.985 10.459 1.00 86.31 140 MET A O 1
ATOM 1064 N N . LEU A 1 141 ? -3.151 -3.667 9.942 1.00 88.00 141 LEU A N 1
ATOM 1065 C CA . LEU A 1 141 ? -3.536 -4.526 11.064 1.00 88.00 141 LEU A CA 1
ATOM 1066 C C . LEU A 1 141 ? -3.132 -3.897 12.407 1.00 88.00 141 LEU A C 1
ATOM 1068 O O . LEU A 1 141 ? -3.968 -3.842 13.306 1.00 88.00 141 LEU A O 1
ATOM 1072 N N . VAL A 1 142 ? -1.909 -3.361 12.527 1.00 89.38 142 VAL A N 1
ATOM 1073 C CA . VAL A 1 142 ? -1.419 -2.663 13.731 1.00 89.38 142 VAL A CA 1
ATOM 1074 C C . VAL A 1 142 ? -2.279 -1.437 14.021 1.00 89.38 142 VAL A C 1
ATOM 1076 O O . VAL A 1 142 ? -2.815 -1.310 15.121 1.00 89.38 142 VAL A O 1
ATOM 1079 N N . LEU A 1 143 ? -2.463 -0.555 13.033 1.00 87.81 143 LEU A N 1
ATOM 1080 C CA . LEU A 1 143 ? -3.265 0.663 13.182 1.00 87.81 143 LEU A CA 1
ATOM 1081 C C . LEU A 1 143 ? -4.716 0.337 13.557 1.00 87.81 143 LEU A C 1
ATOM 1083 O O . LEU A 1 143 ? -5.283 0.941 14.466 1.00 87.81 143 LEU A O 1
ATOM 1087 N N . GLY A 1 144 ? -5.320 -0.643 12.883 1.00 85.50 144 GLY A N 1
ATOM 1088 C CA . GLY A 1 144 ? -6.682 -1.082 13.163 1.00 85.50 144 GLY A CA 1
ATOM 1089 C C . GLY A 1 144 ? -6.832 -1.701 14.554 1.00 85.50 144 GLY A C 1
ATOM 1090 O O . GLY A 1 144 ? -7.785 -1.374 15.263 1.00 85.50 144 GLY A O 1
ATOM 1091 N N . ALA A 1 145 ? -5.890 -2.552 14.972 1.00 86.31 145 ALA A N 1
ATOM 1092 C CA . ALA A 1 145 ? -5.876 -3.138 16.310 1.00 86.31 145 ALA A CA 1
ATOM 1093 C C . ALA A 1 145 ? -5.711 -2.066 17.393 1.00 86.31 145 ALA A C 1
ATOM 1095 O O . ALA A 1 145 ? -6.473 -2.060 18.359 1.00 86.31 145 ALA A O 1
ATOM 1096 N N . ALA A 1 146 ? -4.784 -1.123 17.200 1.00 86.75 146 ALA A N 1
ATOM 1097 C CA . ALA A 1 146 ? -4.569 -0.003 18.110 1.00 86.75 146 ALA A CA 1
ATOM 1098 C C . ALA A 1 146 ? -5.851 0.820 18.293 1.00 86.75 146 ALA A C 1
ATOM 1100 O O . ALA A 1 146 ? -6.255 1.082 19.424 1.00 86.75 146 ALA A O 1
ATOM 1101 N N . VAL A 1 147 ? -6.554 1.152 17.204 1.00 87.44 147 VAL A N 1
ATOM 1102 C CA . VAL A 1 147 ? -7.838 1.870 17.267 1.00 87.44 147 VAL A CA 1
ATOM 1103 C C . VAL A 1 147 ? -8.889 1.087 18.057 1.00 87.44 147 VAL A C 1
ATOM 1105 O O . VAL A 1 147 ? -9.575 1.670 18.895 1.00 87.44 147 VAL A O 1
ATOM 1108 N N . LEU A 1 148 ? -9.026 -0.220 17.821 1.00 86.94 148 LEU A N 1
ATOM 1109 C CA . LEU A 1 148 ? -10.024 -1.044 18.514 1.00 86.94 148 LEU A CA 1
ATOM 1110 C C . LEU A 1 148 ? -9.729 -1.183 20.013 1.00 86.94 148 LEU A C 1
ATOM 1112 O O . LEU A 1 148 ? -10.659 -1.101 20.818 1.00 86.94 148 LEU A O 1
ATOM 1116 N N . LEU A 1 149 ? -8.455 -1.337 20.379 1.00 87.06 149 LEU A N 1
ATOM 1117 C CA . LEU A 1 149 ? -8.007 -1.463 21.766 1.00 87.06 149 LEU A CA 1
ATOM 1118 C C . LEU A 1 149 ? -8.112 -0.134 22.525 1.00 87.06 149 LEU A C 1
ATOM 1120 O O . LEU A 1 149 ? -8.722 -0.089 23.592 1.00 87.06 149 LEU A O 1
ATOM 1124 N N . VAL A 1 150 ? -7.589 0.964 21.964 1.00 88.12 150 VAL A N 1
ATOM 1125 C CA . VAL A 1 150 ? -7.607 2.299 22.598 1.00 88.12 150 VAL A CA 1
ATOM 1126 C C . VAL A 1 150 ? -9.036 2.792 22.797 1.00 88.12 150 VAL A C 1
ATOM 1128 O O . VAL A 1 150 ? -9.367 3.336 23.848 1.00 88.12 150 VAL A O 1
ATOM 1131 N N . ARG A 1 151 ? -9.920 2.554 21.821 1.00 86.06 151 ARG A N 1
ATOM 1132 C CA . ARG A 1 151 ? -11.339 2.930 21.929 1.00 86.06 151 ARG A CA 1
ATOM 1133 C C . ARG A 1 151 ? -12.169 1.928 22.737 1.00 86.06 151 ARG A C 1
ATOM 1135 O O . ARG A 1 151 ? -13.382 2.097 22.812 1.00 86.06 151 ARG A O 1
ATOM 1142 N N . ARG A 1 152 ? -11.540 0.890 23.311 1.00 81.50 152 ARG A N 1
ATOM 1143 C CA . ARG A 1 152 ? -12.176 -0.223 24.042 1.00 81.50 152 ARG A CA 1
ATOM 1144 C C . ARG A 1 152 ? -13.363 -0.843 23.293 1.00 81.50 152 ARG A C 1
ATOM 1146 O O . ARG A 1 152 ? -14.334 -1.278 23.902 1.00 81.50 152 ARG A O 1
ATOM 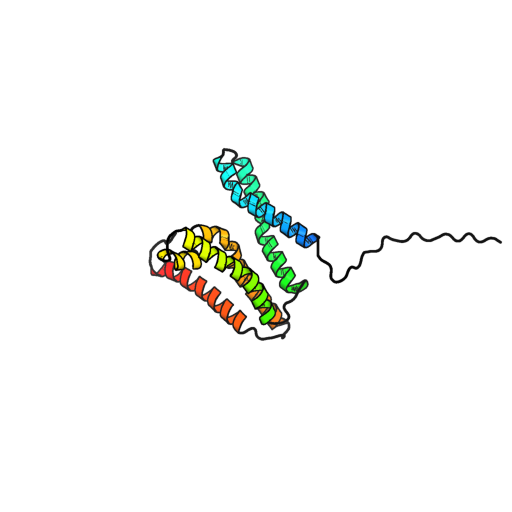1153 N N . ALA A 1 153 ? -13.291 -0.868 21.963 1.00 78.19 153 ALA A N 1
ATOM 1154 C CA . ALA A 1 153 ? -14.385 -1.312 21.108 1.00 78.19 153 ALA A CA 1
ATOM 1155 C C . ALA A 1 153 ? -14.448 -2.843 21.000 1.00 78.19 153 ALA A C 1
ATOM 1157 O O . ALA A 1 153 ? -15.534 -3.415 20.959 1.00 78.19 153 ALA A O 1
ATOM 1158 N N . ALA A 1 154 ? -13.290 -3.506 20.933 1.00 80.75 154 ALA A N 1
ATOM 1159 C CA . ALA A 1 154 ? -13.164 -4.962 20.905 1.00 80.75 154 ALA A CA 1
ATOM 1160 C C . ALA A 1 154 ? -11.714 -5.377 21.186 1.00 80.75 154 ALA A C 1
ATOM 1162 O O . ALA A 1 154 ? -10.792 -4.603 20.932 1.00 80.75 154 ALA A O 1
ATOM 1163 N N . VAL A 1 155 ? -11.510 -6.625 21.620 1.00 79.62 155 VAL A N 1
ATOM 1164 C CA . VAL A 1 155 ? -10.195 -7.283 21.573 1.00 79.62 155 VAL A CA 1
ATOM 1165 C C . VAL A 1 155 ? -10.109 -8.050 20.250 1.00 79.62 155 VAL A C 1
ATOM 1167 O O . VAL A 1 155 ? -10.789 -9.070 20.101 1.00 79.62 155 VAL A O 1
ATOM 1170 N N . PRO A 1 156 ? -9.335 -7.575 19.259 1.00 82.56 156 PRO A N 1
ATOM 1171 C CA . PRO A 1 156 ? -9.355 -8.148 17.922 1.00 82.56 156 PRO A CA 1
ATOM 1172 C C . PRO A 1 156 ? -8.416 -9.361 17.847 1.00 82.56 156 PRO A C 1
ATOM 1174 O O . PRO A 1 156 ? -7.302 -9.283 17.334 1.00 82.56 156 PRO A O 1
ATOM 1177 N N . ARG A 1 157 ? -8.857 -10.489 18.415 1.00 86.50 157 ARG A N 1
ATOM 1178 C CA . ARG A 1 157 ? -8.062 -11.721 18.572 1.00 86.50 157 ARG A CA 1
ATOM 1179 C C . ARG A 1 157 ? -7.494 -12.266 17.260 1.00 86.50 157 ARG A C 1
ATOM 1181 O O . ARG A 1 157 ? -6.351 -12.705 17.245 1.00 86.50 157 ARG A O 1
ATOM 1188 N N . TRP A 1 158 ? -8.249 -12.212 16.163 1.00 83.81 158 TRP A N 1
ATOM 1189 C CA . TRP A 1 158 ? -7.783 -12.679 14.855 1.00 83.81 158 TRP A CA 1
ATOM 1190 C C . TRP A 1 158 ? -6.792 -11.701 14.239 1.00 83.81 158 TRP A C 1
ATOM 1192 O O . TRP A 1 158 ? -5.820 -12.114 13.623 1.00 83.81 158 TRP A O 1
ATOM 1202 N N . THR A 1 159 ? -7.007 -10.406 14.446 1.00 81.69 159 THR A N 1
ATOM 1203 C CA . THR A 1 159 ? -6.076 -9.356 14.016 1.00 81.69 159 THR A CA 1
ATOM 1204 C C . THR A 1 159 ? -4.744 -9.493 14.749 1.00 81.69 159 THR A C 1
ATOM 1206 O O . THR A 1 159 ? -3.694 -9.440 14.119 1.00 81.69 159 THR A O 1
ATOM 1209 N N . LEU A 1 160 ? -4.779 -9.731 16.063 1.00 83.81 160 LEU A N 1
ATOM 1210 C CA . LEU A 1 160 ? -3.589 -9.990 16.875 1.00 83.81 160 LEU A CA 1
ATOM 1211 C C . LEU A 1 160 ? -2.902 -11.302 16.476 1.00 83.81 160 LEU A C 1
ATOM 1213 O O . LEU A 1 160 ? -1.681 -11.333 16.382 1.00 83.81 160 LEU A O 1
ATOM 1217 N N . ALA A 1 161 ? -3.668 -12.357 16.184 1.00 85.12 161 ALA A N 1
ATOM 1218 C CA . ALA A 1 161 ? -3.112 -13.612 15.685 1.00 85.12 161 ALA A CA 1
ATOM 1219 C C . ALA A 1 161 ? -2.408 -13.419 14.331 1.00 85.12 161 ALA A C 1
ATOM 1221 O O . ALA A 1 161 ? -1.279 -13.866 14.165 1.00 85.12 161 ALA A O 1
ATOM 1222 N N . LEU A 1 162 ? -3.029 -12.697 13.390 1.00 82.69 162 LEU A N 1
ATOM 1223 C CA . LEU A 1 162 ? -2.425 -12.360 12.096 1.00 82.69 162 LEU A CA 1
ATOM 1224 C C . LEU A 1 162 ? -1.152 -11.525 12.262 1.00 82.69 162 LEU A C 1
ATOM 1226 O O . LEU A 1 162 ? -0.160 -11.804 11.600 1.00 82.69 162 LEU A O 1
ATOM 1230 N N . LEU A 1 163 ? -1.151 -10.544 13.169 1.00 85.12 163 LEU A N 1
ATOM 1231 C CA . LEU A 1 163 ? 0.051 -9.776 13.504 1.00 85.12 163 LEU A CA 1
ATOM 1232 C C . LEU A 1 163 ? 1.160 -10.664 14.069 1.00 85.12 163 LEU A C 1
ATOM 1234 O O . LEU A 1 163 ? 2.310 -10.523 13.663 1.00 85.12 163 LEU A O 1
ATOM 1238 N N . GLY A 1 164 ? 0.812 -11.597 14.958 1.00 82.50 164 GLY A N 1
ATOM 1239 C CA . GLY A 1 164 ? 1.741 -12.591 15.486 1.00 82.50 164 GLY A CA 1
ATOM 1240 C C . GLY A 1 164 ? 2.342 -13.459 14.381 1.00 82.50 164 GLY A C 1
ATOM 1241 O O . GLY A 1 164 ? 3.552 -13.641 14.349 1.00 82.50 164 GLY A O 1
ATOM 1242 N N . VAL A 1 165 ? 1.527 -13.921 13.428 1.00 83.81 165 VAL A N 1
ATOM 1243 C CA . VAL A 1 165 ? 1.998 -14.677 12.255 1.00 83.81 165 VAL A CA 1
ATOM 1244 C C . VAL A 1 165 ? 2.919 -13.830 11.374 1.00 83.81 165 VAL A C 1
ATOM 1246 O O . VAL A 1 165 ? 3.965 -14.319 10.960 1.00 83.81 165 VAL A O 1
ATOM 1249 N N . CYS A 1 166 ? 2.580 -12.564 11.109 1.00 79.00 166 CYS A N 1
ATOM 1250 C CA . CYS A 1 166 ? 3.442 -11.665 10.340 1.00 79.00 166 CYS A CA 1
ATOM 1251 C C . CYS A 1 166 ? 4.801 -11.455 11.027 1.00 79.00 166 CYS A C 1
ATOM 1253 O O . CYS A 1 166 ? 5.831 -11.578 10.370 1.00 79.00 166 CYS A O 1
ATOM 1255 N N . ALA A 1 167 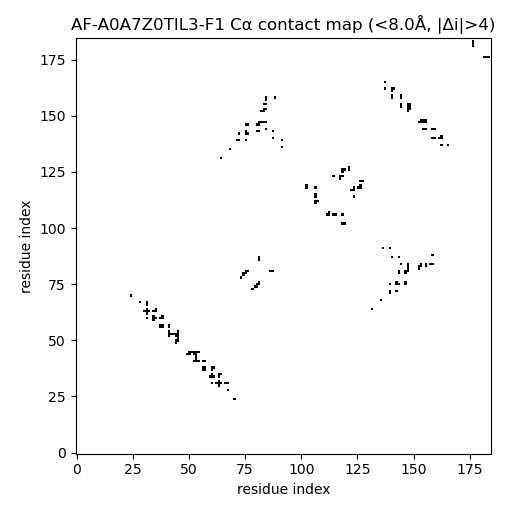? 4.806 -11.185 12.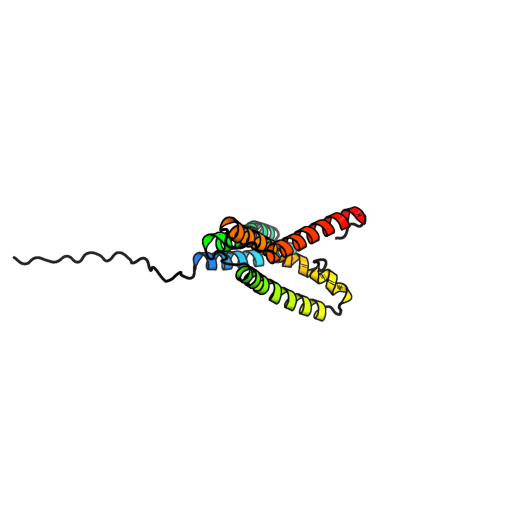336 1.00 79.44 167 ALA A N 1
ATOM 1256 C CA . ALA A 1 167 ? 6.024 -10.962 13.114 1.00 79.44 167 ALA A CA 1
ATOM 1257 C C . ALA A 1 167 ? 6.884 -12.231 13.230 1.00 79.44 167 ALA A C 1
ATOM 1259 O O . ALA A 1 167 ? 8.104 -12.183 13.072 1.00 79.44 167 ALA A O 1
ATOM 1260 N N . LEU A 1 168 ? 6.247 -13.384 13.446 1.00 78.19 168 LEU A N 1
ATOM 1261 C CA . LEU A 1 168 ? 6.932 -14.672 13.479 1.00 78.19 168 LEU A CA 1
ATOM 1262 C C . LEU A 1 168 ? 7.515 -15.018 12.105 1.00 78.19 168 LEU A C 1
ATOM 1264 O O . LEU A 1 168 ? 8.657 -15.449 12.012 1.00 78.19 168 LEU A O 1
ATOM 1268 N N . GLY A 1 169 ? 6.767 -14.765 11.030 1.00 70.62 169 GLY A N 1
ATOM 1269 C CA . GLY A 1 169 ? 7.233 -14.967 9.662 1.00 70.62 169 GLY A CA 1
ATOM 1270 C C . GLY A 1 169 ? 8.436 -14.096 9.292 1.00 70.62 169 GLY A C 1
ATOM 1271 O O . GLY A 1 169 ? 9.270 -14.540 8.508 1.00 70.62 169 GLY A O 1
ATOM 1272 N N . THR A 1 170 ? 8.559 -12.886 9.851 1.00 69.62 170 THR A N 1
ATOM 1273 C CA . THR A 1 170 ? 9.764 -12.053 9.686 1.00 69.62 170 THR A CA 1
ATOM 1274 C C . THR A 1 170 ? 10.937 -12.546 10.527 1.00 69.62 170 THR A C 1
ATOM 1276 O O . THR A 1 170 ? 12.051 -12.590 10.018 1.00 69.62 170 THR A O 1
ATOM 1279 N N . ALA A 1 171 ? 10.690 -12.962 11.774 1.00 70.94 171 ALA A N 1
ATOM 1280 C CA . ALA A 1 171 ? 11.734 -13.459 12.672 1.00 70.94 171 ALA A CA 1
ATOM 1281 C C . ALA A 1 171 ? 12.360 -14.757 12.144 1.00 70.94 171 ALA A C 1
ATOM 1283 O O . ALA A 1 171 ? 13.570 -14.835 11.980 1.00 70.94 171 ALA A O 1
ATOM 1284 N N . LEU A 1 172 ? 11.529 -15.723 11.735 1.00 70.06 172 LEU A N 1
ATOM 1285 C CA . LEU A 1 172 ? 11.997 -16.990 11.164 1.00 70.06 172 LEU A CA 1
ATOM 1286 C C . LEU A 1 172 ? 12.808 -16.802 9.877 1.00 70.06 172 LEU A C 1
ATOM 1288 O O . LEU A 1 172 ? 13.673 -17.617 9.578 1.00 70.06 172 LEU A O 1
ATOM 1292 N N . ARG A 1 173 ? 12.539 -15.743 9.106 1.00 65.06 173 ARG A N 1
ATOM 1293 C CA . ARG A 1 173 ? 13.289 -15.434 7.882 1.00 65.06 173 ARG A CA 1
ATOM 1294 C C . ARG A 1 173 ? 14.661 -14.830 8.185 1.00 65.06 173 ARG A C 1
ATOM 1296 O O . ARG A 1 173 ? 15.607 -15.128 7.468 1.00 65.06 173 ARG A O 1
ATOM 1303 N N . GLY A 1 174 ? 14.758 -14.016 9.240 1.00 59.03 174 GLY A N 1
ATOM 1304 C CA . GLY A 1 174 ? 16.031 -13.498 9.750 1.00 59.03 174 GLY A CA 1
ATOM 1305 C C . GLY A 1 174 ? 16.898 -14.611 10.339 1.00 59.03 174 GLY A C 1
ATOM 1306 O O . GLY A 1 174 ? 18.047 -14.767 9.938 1.00 59.03 174 GLY A O 1
ATOM 1307 N N . ASP A 1 175 ? 16.307 -15.451 11.190 1.00 61.06 175 ASP A N 1
ATOM 1308 C CA . ASP A 1 175 ? 17.011 -16.549 11.863 1.00 61.06 175 ASP A CA 1
ATOM 1309 C C . ASP A 1 175 ? 17.425 -17.665 10.887 1.00 61.06 175 ASP A C 1
ATOM 1311 O O . ASP A 1 175 ? 18.488 -18.266 11.035 1.00 61.06 175 ASP A O 1
ATOM 1315 N N . ALA A 1 176 ? 16.629 -17.939 9.844 1.00 56.31 176 ALA A N 1
ATOM 1316 C CA . ALA A 1 176 ? 17.011 -18.891 8.799 1.00 56.31 176 ALA A CA 1
ATOM 1317 C C . ALA A 1 176 ? 18.270 -18.445 8.035 1.00 56.31 176 ALA A C 1
ATOM 1319 O O . ALA A 1 176 ? 19.075 -19.301 7.669 1.00 56.31 176 ALA A O 1
ATOM 1320 N N . GLY A 1 177 ? 18.469 -17.136 7.838 1.00 52.66 177 GLY A N 1
ATOM 1321 C CA . GLY A 1 177 ? 19.693 -16.593 7.238 1.00 52.66 177 GLY A CA 1
ATOM 1322 C C . GLY A 1 177 ? 20.918 -16.757 8.142 1.00 52.66 177 GLY A C 1
ATOM 1323 O O . GLY A 1 177 ? 22.006 -17.057 7.660 1.00 52.66 177 GLY A O 1
ATOM 1324 N N . GLU A 1 178 ? 20.737 -16.653 9.460 1.00 57.41 178 GLU A N 1
ATOM 1325 C CA . GLU A 1 178 ? 21.825 -16.790 10.436 1.00 57.41 178 GLU A CA 1
ATOM 1326 C C . GLU A 1 178 ? 22.222 -18.260 10.683 1.00 57.41 178 GLU A C 1
ATOM 1328 O O . GLU A 1 178 ? 23.399 -18.572 10.858 1.00 57.41 178 GLU A O 1
ATOM 1333 N N . VAL A 1 179 ? 21.260 -19.190 10.642 1.00 53.03 179 VAL A N 1
ATOM 1334 C CA . VAL A 1 179 ? 21.479 -20.618 10.948 1.00 53.03 179 VAL A CA 1
ATOM 1335 C C . VAL A 1 179 ? 21.948 -21.436 9.739 1.00 53.03 179 VAL A C 1
ATOM 1337 O O . VAL A 1 179 ? 22.635 -22.442 9.918 1.00 53.03 179 VAL A O 1
ATOM 1340 N N . THR A 1 180 ? 21.604 -21.046 8.507 1.00 56.28 180 THR A N 1
ATOM 1341 C CA . THR A 1 180 ? 21.966 -21.840 7.314 1.00 56.28 180 THR A CA 1
ATOM 1342 C C . THR A 1 180 ? 23.318 -21.478 6.703 1.00 56.28 180 THR A C 1
ATOM 1344 O O . THR A 1 180 ? 23.812 -22.247 5.881 1.00 56.28 180 THR A O 1
ATOM 1347 N N . GLY A 1 181 ? 23.940 -20.356 7.097 1.00 53.44 181 GLY A N 1
ATOM 1348 C CA . GLY A 1 181 ? 25.242 -19.917 6.564 1.00 53.44 181 GLY A CA 1
ATOM 1349 C C . GLY A 1 181 ? 25.270 -19.734 5.040 1.00 53.44 181 GLY A C 1
ATOM 1350 O O . GLY A 1 181 ? 26.341 -19.629 4.447 1.00 53.44 181 GLY A O 1
ATOM 1351 N N . LEU A 1 182 ? 24.098 -19.742 4.406 1.00 54.97 182 LEU A N 1
ATOM 1352 C CA . LEU A 1 182 ? 23.896 -19.523 2.989 1.00 54.97 182 LEU A CA 1
ATOM 1353 C C . LEU A 1 182 ? 23.359 -18.107 2.855 1.00 54.97 182 LEU A C 1
ATOM 1355 O O . LEU A 1 182 ? 22.249 -17.826 3.306 1.00 54.97 182 LEU A O 1
ATOM 1359 N N . ASP A 1 183 ? 24.154 -17.239 2.230 1.00 46.53 183 ASP A N 1
ATOM 1360 C CA . ASP A 1 183 ? 23.680 -15.972 1.681 1.00 46.53 183 ASP A CA 1
ATOM 1361 C C . ASP A 1 183 ? 22.593 -16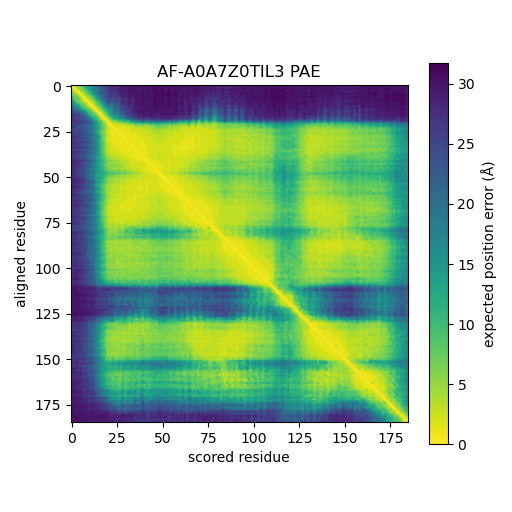.299 0.647 1.00 46.53 183 ASP A C 1
ATOM 1363 O O . ASP A 1 183 ? 22.864 -16.552 -0.529 1.00 46.53 183 ASP A O 1
ATOM 1367 N N . LEU A 1 184 ? 21.349 -16.399 1.111 1.00 44.22 184 LEU A N 1
ATOM 1368 C CA . LEU A 1 184 ? 20.188 -16.417 0.238 1.00 44.22 184 LEU A CA 1
ATOM 1369 C C . LEU A 1 184 ? 20.027 -14.988 -0.313 1.00 44.22 184 LEU A C 1
ATOM 1371 O O . LEU A 1 184 ? 20.075 -14.047 0.483 1.00 44.22 184 LEU A O 1
ATOM 1375 N N . PRO A 1 185 ? 19.895 -14.822 -1.641 1.00 47.38 185 PRO A N 1
ATOM 1376 C CA . PRO A 1 185 ? 19.829 -13.510 -2.285 1.00 47.38 185 PRO A CA 1
ATOM 1377 C C . PRO A 1 185 ? 18.619 -12.675 -1.846 1.00 47.38 185 PRO A C 1
ATOM 1379 O O . PRO A 1 185 ? 17.566 -13.265 -1.501 1.00 47.38 185 PRO A O 1
#

pLDDT: mean 77.59, std 16.35, range [42.12, 96.88]

Foldseek 3Di:
DDDDDDDDDDDPDPPPDDLDDDVVLVVLLVVLVVLLVQLVCLVVCVVVVNVVSSVVSNVVNVVSLVVVLVSLLCCCAPSPPDLDLVVLVVVLCVVVVVVVVVLVVVQVVVPDCPCSVVSVLQNDPVSVSCVSVLVNSLSSLVSNQCSCVVVVNDNNVVSVVVNVVSVVSVVCVVVCCVVVVDPRD

Secondary structure (DSSP, 8-state):
------PPP--------TT---HHHHHHHHHHHHHHHHHHHHHHHHHTT-HHHHHHHHHHHTTHHHHHHHHHHHIIIIIS---SHHHHHHHHHHHHHHHHHHHHHHHHHHT-GGGHHHHHHT-STHHHHTHHHHHHHHHHHHHHHHHHHHTTS---HHHHHHHHHHHHHHHHHHHHHHHH-----

Sequence (185 aa):
MTATSTAEPVAPGHHQDAPGRRDDVDLLRVVCTAAVVLCHTAAVFVDAGHRSAGVAADSLTRFAVPVFFAMAGWAALVASPVRGERQLLRRVDRIVRPLAVWTVLYVGWRGGAEDALGAVLGSVEPAFHLWYLYVYVPLMLVLGAAVLLVRRAAVPRWTLALLGVCALGTALRGDAGEVTGLDLP